Protein AF-A0A5P9Q7M3-F1 (afdb_monomer_lite)

Foldseek 3Di:
DPDLLPLCLPPDPVSVVVSLVVLLVVAQVSLVSLLVCLLVDADPSNLSSLLSLLVGAYDPSSLVSLLCCLDPPNPHDLSNVLSSLNSNLSNPPVPSLVSLLVCCVVNVPSSLVSLLVVLDPVSLVSLLVSLLVLLVVVVVDPDDDPPSVVSNLSSLLSNLSNDALVVSLVRVLVSCPDPNVVVDDPVSVVSLCVLAPDPDPSNDSVSSSSSSVSSNVVVVVDCVSPPRD

Secondary structure (DSSP, 8-state):
---GGGGGG-SSHHHHHHHHHHHHHTTHHHHHHHHHHGGG--THHHHHHHHHHHHS---HHHHHHHHHHHSTTS---HHHHHHHHHHHHHH--S-HHHHHHHHTTTSHHHHHHHHHHH--HHHHHHHHHHHHHHHHHHHT-S-PPTTTTHHHHHHHHHHHHHS-HHHHHHHTHHHHTTTTGGGS-HHHHHHHHHHS-S---TTSHHHHHHHHHHHHHHHHH-GGG----

Sequence (229 aa):
MTTGFDDLLSRSTARFESALEDARSAGPHGAEEIASRLGSVSGYRRVMMIVTLGDLRGGRGVSESLAEGLGPRSGWSTDERDAAILALAKRDDGRAEPVLRSAIRSSPDYALLCLARYGTERCRDDVLGYLSGVVRRKSASWRHRDGDWDRVVLGIVLLARLGSTEWLAAEVAPLLGGSHLDRLTEREVAALEELAPGGVDPCEPAWWNGIAARGHQRLQANPIFFPFC

Structure (mmCIF, N/CA/C/O backbone):
data_AF-A0A5P9Q7M3-F1
#
_entry.id   AF-A0A5P9Q7M3-F1
#
loop_
_atom_site.group_PDB
_atom_site.id
_atom_site.type_symbol
_atom_site.label_atom_id
_atom_site.label_alt_id
_atom_site.label_comp_id
_atom_site.label_asym_id
_atom_site.label_entity_id
_atom_site.label_seq_id
_atom_site.pdbx_PDB_ins_code
_atom_site.Cartn_x
_atom_site.Cartn_y
_atom_site.Cartn_z
_atom_site.occupancy
_atom_site.B_iso_or_equiv
_atom_site.auth_seq_id
_atom_site.auth_comp_id
_atom_site.auth_asym_id
_atom_site.auth_atom_id
_atom_site.pdbx_PDB_model_num
ATOM 1 N N . MET A 1 1 ? -23.563 -4.045 28.182 1.00 43.16 1 MET A N 1
ATOM 2 C CA . MET A 1 1 ? -22.144 -4.369 27.946 1.00 43.16 1 MET A CA 1
ATOM 3 C C . MET A 1 1 ? -21.721 -3.540 26.753 1.00 43.16 1 MET A C 1
ATOM 5 O O . MET A 1 1 ? -22.084 -3.882 25.639 1.00 43.16 1 MET A O 1
ATOM 9 N N . THR A 1 2 ? -21.114 -2.383 26.994 1.00 46.50 2 THR A N 1
ATOM 10 C CA . THR A 1 2 ? -20.470 -1.589 25.942 1.00 46.50 2 THR A CA 1
ATOM 11 C C . THR A 1 2 ? -19.287 -2.400 25.430 1.00 46.50 2 THR A C 1
ATOM 13 O O . THR A 1 2 ? -18.452 -2.854 26.211 1.00 46.50 2 THR A O 1
ATOM 16 N N . THR A 1 3 ? -19.298 -2.698 24.139 1.00 56.31 3 THR A N 1
ATOM 17 C CA . THR A 1 3 ? -18.241 -3.423 23.435 1.00 56.31 3 THR A CA 1
ATOM 18 C C . THR A 1 3 ? -16.913 -2.692 23.622 1.00 56.31 3 THR A C 1
ATOM 20 O O . THR A 1 3 ? -16.861 -1.479 23.442 1.00 56.31 3 THR A O 1
ATOM 23 N N . GLY A 1 4 ? -15.836 -3.408 23.969 1.00 75.44 4 GLY A N 1
ATOM 24 C CA . GLY A 1 4 ? -14.517 -2.828 24.291 1.00 75.44 4 GLY A CA 1
ATOM 25 C C . GLY A 1 4 ? -13.883 -1.955 23.193 1.00 75.44 4 GLY A C 1
ATOM 26 O O . GLY A 1 4 ? -12.884 -1.290 23.433 1.00 75.44 4 GLY A O 1
ATOM 27 N N . PHE A 1 5 ? -14.487 -1.898 22.006 1.00 89.12 5 PHE A N 1
ATOM 28 C CA . PHE A 1 5 ? -14.006 -1.155 20.844 1.00 89.12 5 PHE A CA 1
ATOM 29 C C . PHE A 1 5 ? -14.498 0.295 20.753 1.00 89.12 5 PHE A C 1
ATOM 31 O O . PHE A 1 5 ? -14.090 1.010 19.840 1.00 89.12 5 PHE A O 1
ATOM 38 N N . ASP A 1 6 ? -15.341 0.771 21.674 1.00 91.19 6 ASP A N 1
ATOM 39 C CA . ASP A 1 6 ? -15.777 2.181 21.684 1.00 91.19 6 ASP A CA 1
ATOM 40 C C . ASP A 1 6 ? -14.582 3.144 21.831 1.00 91.19 6 ASP A C 1
ATOM 42 O O . ASP A 1 6 ? -14.552 4.232 21.246 1.00 91.19 6 ASP A O 1
ATOM 46 N N . ASP A 1 7 ? -13.538 2.696 22.530 1.00 95.12 7 ASP A N 1
ATOM 47 C CA . ASP A 1 7 ? -12.317 3.462 22.761 1.00 95.12 7 ASP A CA 1
ATOM 48 C C . ASP A 1 7 ? -11.414 3.583 21.521 1.00 95.12 7 ASP A C 1
ATOM 50 O O . ASP A 1 7 ? -10.518 4.430 21.510 1.00 95.12 7 ASP A O 1
ATOM 54 N N . LEU A 1 8 ? -11.714 2.873 20.424 1.00 95.31 8 LEU A N 1
ATOM 55 C CA . LEU A 1 8 ? -11.088 3.109 19.115 1.00 95.31 8 LEU A CA 1
ATOM 56 C C . LEU A 1 8 ? -11.341 4.536 18.594 1.00 95.31 8 LEU A C 1
ATOM 58 O O . LEU A 1 8 ? -10.562 5.055 17.797 1.00 95.31 8 LEU A O 1
ATOM 62 N N . LEU A 1 9 ? -12.410 5.195 19.052 1.00 96.06 9 LEU A N 1
ATOM 63 C CA . LEU A 1 9 ? -12.723 6.588 18.712 1.00 96.06 9 LEU A CA 1
ATOM 64 C C . LEU A 1 9 ? -12.212 7.588 19.764 1.00 96.06 9 LEU A C 1
ATOM 66 O O . LEU A 1 9 ? -12.447 8.795 19.654 1.00 96.06 9 LEU A O 1
ATOM 70 N N . SER A 1 10 ? -11.521 7.109 20.801 1.00 94.56 10 SER A N 1
ATOM 71 C CA . SER A 1 10 ? -11.074 7.944 21.910 1.00 94.56 10 SER A CA 1
ATOM 72 C C . SER A 1 10 ? -10.013 8.957 21.481 1.00 94.56 10 SER A C 1
ATOM 74 O O . SER A 1 10 ? -9.042 8.657 20.783 1.00 94.56 10 SER A O 1
ATOM 76 N N . ARG A 1 11 ? -10.152 10.189 21.982 1.00 93.19 11 ARG A N 1
ATOM 77 C CA . ARG A 1 11 ? -9.119 11.230 21.851 1.00 93.19 11 ARG A CA 1
ATOM 78 C C . ARG A 1 11 ? -7.947 11.026 22.811 1.00 93.19 11 ARG A C 1
ATOM 80 O O . ARG A 1 11 ? -6.914 11.665 22.632 1.00 93.19 11 ARG A O 1
ATOM 87 N N . SER A 1 12 ? -8.085 10.163 23.815 1.00 96.00 12 SER A N 1
ATOM 88 C CA . SER A 1 12 ? -6.957 9.773 24.660 1.00 96.00 12 SER A CA 1
ATOM 89 C C . SER A 1 12 ? -6.111 8.746 23.916 1.00 96.00 12 SER A C 1
ATOM 91 O O . SER A 1 12 ? -6.611 7.677 23.578 1.00 96.00 12 SER A O 1
ATOM 93 N N . THR A 1 13 ? -4.842 9.073 23.655 1.00 93.94 13 THR A N 1
ATOM 94 C CA . THR A 1 13 ? -3.908 8.182 22.948 1.00 93.94 13 THR A CA 1
ATOM 95 C C . THR A 1 13 ? -3.788 6.829 23.643 1.00 93.94 13 THR A C 1
ATOM 97 O O . THR A 1 13 ? -3.976 5.815 22.990 1.00 93.94 13 THR A O 1
ATOM 100 N N . ALA A 1 14 ? -3.623 6.807 24.969 1.00 95.38 14 ALA A N 1
ATOM 101 C CA . ALA A 1 14 ? -3.501 5.559 25.724 1.00 95.38 14 ALA A CA 1
ATOM 102 C C . ALA A 1 14 ? -4.750 4.663 25.615 1.00 95.38 14 ALA A C 1
ATOM 104 O O . ALA A 1 14 ? -4.633 3.452 25.460 1.00 95.38 14 ALA A O 1
ATOM 105 N N . ARG A 1 15 ? -5.957 5.252 25.659 1.00 96.06 15 ARG A N 1
ATOM 106 C CA . ARG A 1 15 ? -7.210 4.487 25.501 1.00 96.06 15 ARG A CA 1
ATOM 107 C C . ARG A 1 15 ? -7.374 3.962 24.078 1.00 96.06 15 ARG A C 1
ATOM 109 O O . ARG A 1 15 ? -7.761 2.816 23.900 1.00 96.06 15 ARG A O 1
ATOM 116 N N . PHE A 1 16 ? -7.045 4.788 23.085 1.00 95.88 16 PHE A N 1
ATOM 117 C CA . PHE A 1 16 ? -7.047 4.388 21.680 1.00 95.88 16 PHE A CA 1
ATOM 118 C C . PHE A 1 16 ? -6.082 3.225 21.414 1.00 95.88 16 PHE A C 1
ATOM 120 O O . PHE A 1 16 ? -6.483 2.240 20.806 1.00 95.88 16 PHE A O 1
ATOM 127 N N . GLU A 1 17 ? -4.837 3.320 21.881 1.00 94.50 17 GLU A N 1
ATOM 128 C CA . GLU A 1 17 ? -3.816 2.283 21.685 1.00 94.50 17 GLU A CA 1
ATOM 129 C C . GLU A 1 17 ? -4.188 0.981 22.394 1.00 94.50 17 GLU A C 1
ATOM 131 O O . GLU A 1 17 ? -4.081 -0.085 21.793 1.00 94.50 17 GLU A O 1
ATOM 136 N N . SER A 1 18 ? -4.707 1.063 23.625 1.00 95.69 18 SER A N 1
ATOM 137 C CA . SER A 1 18 ? -5.225 -0.110 24.339 1.00 95.69 18 SER A CA 1
ATOM 138 C C . SER A 1 18 ? -6.357 -0.782 23.558 1.00 95.69 18 SER A C 1
ATOM 140 O O . SER A 1 18 ? -6.311 -1.985 23.332 1.00 95.69 18 SER A O 1
ATOM 142 N N . ALA A 1 19 ? -7.338 -0.008 23.080 1.00 96.38 19 ALA A N 1
ATOM 143 C CA . ALA A 1 19 ? -8.453 -0.546 22.302 1.00 96.38 19 ALA A CA 1
ATOM 144 C C . ALA A 1 19 ? -8.012 -1.119 20.944 1.00 96.38 19 ALA A C 1
ATOM 146 O O . ALA A 1 19 ? -8.618 -2.064 20.439 1.00 96.38 19 ALA A O 1
ATOM 147 N N . LEU A 1 20 ? -6.962 -0.554 20.340 1.00 95.56 20 LEU A N 1
ATOM 148 C CA . LEU A 1 20 ? -6.381 -1.057 19.098 1.00 95.56 20 LEU A CA 1
ATOM 149 C C . LEU A 1 20 ? -5.690 -2.410 19.311 1.00 95.56 20 LEU A C 1
ATOM 151 O O . LEU A 1 20 ? -5.824 -3.291 18.464 1.00 95.56 20 LEU A O 1
ATOM 155 N N . GLU A 1 21 ? -5.002 -2.594 20.439 1.00 95.88 21 GLU A N 1
ATOM 156 C CA . GLU A 1 21 ? -4.394 -3.877 20.813 1.00 95.88 21 GLU A CA 1
ATOM 157 C C . GLU A 1 21 ? -5.453 -4.930 21.180 1.00 95.88 21 GLU A C 1
ATOM 159 O O . GLU A 1 21 ? -5.346 -6.089 20.770 1.00 95.88 21 GLU A O 1
ATOM 164 N N . ASP A 1 22 ? -6.531 -4.525 21.857 1.00 95.50 22 ASP A N 1
ATOM 165 C CA . ASP A 1 22 ? -7.684 -5.394 22.116 1.00 95.50 22 ASP A CA 1
ATOM 166 C C . ASP A 1 22 ? -8.330 -5.856 20.798 1.00 95.50 22 ASP A C 1
ATOM 168 O O . ASP A 1 22 ? -8.620 -7.041 20.612 1.00 95.50 22 ASP A O 1
ATOM 172 N N . ALA A 1 23 ? -8.503 -4.940 19.836 1.00 95.06 23 ALA A N 1
ATOM 173 C CA . ALA A 1 23 ? -8.998 -5.269 18.500 1.00 95.06 23 ALA A CA 1
ATOM 174 C C . ALA A 1 23 ? -8.029 -6.192 17.746 1.00 95.06 23 ALA A C 1
ATOM 176 O O . ALA A 1 23 ? -8.460 -7.158 17.115 1.00 95.06 23 ALA A O 1
ATOM 177 N N . ARG A 1 24 ? -6.716 -5.966 17.855 1.00 94.06 24 ARG A N 1
ATOM 178 C CA . ARG A 1 24 ? -5.706 -6.862 17.281 1.00 94.06 24 ARG A CA 1
ATOM 179 C C . ARG A 1 24 ? -5.825 -8.279 17.844 1.00 94.06 24 ARG A C 1
ATOM 181 O O . ARG A 1 24 ? -5.858 -9.244 17.081 1.00 94.06 24 ARG A O 1
ATOM 188 N N . SER A 1 25 ? -5.945 -8.396 19.163 1.00 94.69 25 SER A N 1
ATOM 189 C CA . SER A 1 25 ? -6.080 -9.670 19.877 1.00 94.69 25 SER A CA 1
ATOM 190 C C . SER A 1 25 ? -7.376 -10.410 19.530 1.00 94.69 25 SER A C 1
ATOM 192 O O . SER A 1 25 ? -7.402 -11.640 19.503 1.00 94.69 25 SER A O 1
ATOM 194 N N . ALA A 1 26 ? -8.442 -9.678 19.196 1.00 94.12 26 ALA A N 1
ATOM 195 C CA . ALA A 1 26 ? -9.712 -10.240 18.739 1.00 94.12 26 ALA A CA 1
ATOM 196 C C . ALA A 1 26 ? -9.676 -10.798 17.297 1.00 94.12 26 ALA A C 1
ATOM 198 O O . ALA A 1 26 ? -10.655 -11.401 16.844 1.00 94.12 26 ALA A O 1
ATOM 199 N N . GLY A 1 27 ? -8.575 -10.617 16.556 1.00 93.75 27 GLY A N 1
ATOM 200 C CA . GLY A 1 27 ? -8.381 -11.204 15.231 1.00 93.75 27 GLY A CA 1
ATOM 201 C C . GLY A 1 27 ? -9.384 -10.682 14.186 1.00 93.75 27 GLY A C 1
ATOM 202 O O . GLY A 1 27 ? -9.554 -9.466 14.066 1.00 93.75 27 GLY A O 1
ATOM 203 N N . PRO A 1 28 ? -10.060 -11.558 13.410 1.00 94.31 28 PRO A N 1
ATOM 204 C CA . PRO A 1 28 ? -10.971 -11.131 12.342 1.00 94.31 28 PRO A CA 1
ATOM 205 C C . PRO A 1 28 ? -12.106 -10.213 12.786 1.00 94.31 28 PRO A C 1
ATOM 207 O O . PRO A 1 28 ? -12.427 -9.269 12.069 1.00 94.31 28 PRO A O 1
ATOM 210 N N . HIS A 1 29 ? -12.674 -10.447 13.971 1.00 94.50 29 HIS A N 1
ATOM 211 C CA . HIS A 1 29 ? -13.735 -9.591 14.495 1.00 94.50 29 HIS A CA 1
ATOM 212 C C . HIS A 1 29 ? -13.215 -8.177 14.781 1.00 94.50 29 HIS A C 1
ATOM 214 O O . HIS A 1 29 ? -13.822 -7.196 14.366 1.00 94.50 29 HIS A O 1
ATOM 220 N N . GLY A 1 30 ? -12.040 -8.057 15.405 1.00 95.62 30 GLY A N 1
ATOM 221 C CA . GLY A 1 30 ? -11.432 -6.750 15.643 1.00 95.62 30 GLY A CA 1
ATOM 222 C C . GLY A 1 30 ? -11.044 -6.022 14.354 1.00 95.62 30 GLY A C 1
ATOM 223 O O . GLY A 1 30 ? -11.174 -4.803 14.283 1.00 95.62 30 GLY A O 1
ATOM 224 N N . ALA A 1 31 ? -10.659 -6.745 13.296 1.00 96.19 31 ALA A N 1
ATOM 225 C CA . ALA A 1 31 ? -10.433 -6.142 11.983 1.00 96.19 31 ALA A CA 1
ATOM 226 C C . ALA A 1 31 ? -11.714 -5.510 11.400 1.00 96.19 31 ALA A C 1
ATOM 228 O O . ALA A 1 31 ? -11.662 -4.418 10.836 1.00 96.19 31 ALA A O 1
ATOM 229 N N . GLU A 1 32 ? -12.872 -6.155 11.555 1.00 96.31 32 GLU A N 1
ATOM 230 C CA . GLU A 1 32 ? -14.168 -5.603 11.127 1.00 96.31 32 GLU A CA 1
ATOM 231 C C . GLU A 1 32 ? -14.562 -4.362 11.948 1.00 96.31 32 GLU A C 1
ATOM 233 O O . GLU A 1 32 ? -15.028 -3.354 11.403 1.00 96.31 32 GLU A O 1
ATOM 238 N N . GLU A 1 33 ? -14.295 -4.389 13.253 1.00 96.38 33 GLU A N 1
ATOM 239 C CA . GLU A 1 33 ? -14.549 -3.263 14.154 1.00 96.38 33 GLU A CA 1
ATOM 240 C C . GLU A 1 33 ? -13.656 -2.054 13.838 1.00 96.38 33 GLU A C 1
ATOM 242 O O . GLU A 1 33 ? -14.132 -0.914 13.845 1.00 96.38 33 GLU A O 1
ATOM 247 N N . ILE A 1 34 ? -12.385 -2.281 13.492 1.00 97.06 34 ILE A N 1
ATOM 248 C CA . ILE A 1 34 ? -11.482 -1.223 13.026 1.00 97.06 34 ILE A CA 1
ATOM 249 C C . ILE A 1 34 ? -11.963 -0.669 11.675 1.00 97.06 34 ILE A C 1
ATOM 251 O O . ILE A 1 34 ? -12.100 0.547 11.526 1.00 97.06 34 ILE A O 1
ATOM 255 N N . ALA A 1 35 ? -12.255 -1.538 10.698 1.00 96.94 35 ALA A N 1
ATOM 256 C CA . ALA A 1 35 ? -12.650 -1.127 9.349 1.00 96.94 35 ALA A CA 1
ATOM 257 C C . ALA A 1 35 ? -13.916 -0.256 9.348 1.00 96.94 35 ALA A C 1
ATOM 259 O O . ALA A 1 35 ? -13.935 0.803 8.719 1.00 96.94 35 ALA A O 1
ATOM 260 N N . SER A 1 36 ? -14.934 -0.635 10.128 1.00 95.94 36 SER A N 1
ATOM 261 C CA . SER A 1 36 ? -16.190 0.125 10.247 1.00 95.94 36 SER A CA 1
ATOM 262 C C . SER A 1 36 ? -16.025 1.528 10.854 1.00 95.94 36 SER A C 1
ATOM 264 O O . SER A 1 36 ? -16.894 2.382 10.674 1.00 95.94 36 SER A O 1
ATOM 266 N N . ARG A 1 37 ? -14.907 1.804 11.541 1.00 96.00 37 ARG A N 1
ATOM 267 C CA . ARG A 1 37 ? -14.627 3.084 12.217 1.00 96.00 37 ARG A CA 1
ATOM 268 C C . ARG A 1 37 ? -13.635 3.984 11.481 1.00 96.00 37 ARG A C 1
ATOM 270 O O . ARG A 1 37 ? -13.488 5.1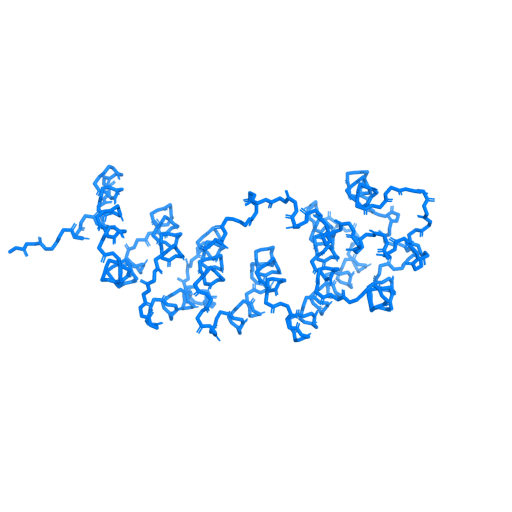42 11.876 1.00 96.00 37 ARG A O 1
ATOM 277 N N . LEU A 1 38 ? -13.000 3.518 10.399 1.00 95.69 38 LEU A N 1
ATOM 278 C CA . LEU A 1 38 ? -11.990 4.288 9.651 1.00 95.69 38 LEU A CA 1
ATOM 279 C C . LEU A 1 38 ? -12.483 5.671 9.197 1.00 95.69 38 LEU A C 1
ATOM 281 O O . LEU A 1 38 ? -11.724 6.644 9.228 1.00 95.69 38 LEU A O 1
ATOM 285 N N . GLY A 1 39 ? -13.757 5.770 8.804 1.00 94.50 39 GLY A N 1
ATOM 286 C CA . GLY A 1 39 ? -14.376 7.027 8.372 1.00 94.50 39 GLY A CA 1
ATOM 287 C C . GLY A 1 39 ? -14.504 8.079 9.482 1.00 94.50 39 GLY A C 1
ATOM 288 O O . GLY A 1 39 ? -14.574 9.269 9.185 1.00 94.50 39 GLY A O 1
ATOM 289 N N . SER A 1 40 ? -14.480 7.661 10.750 1.00 95.38 40 SER A N 1
ATOM 290 C CA . SER A 1 40 ? -14.726 8.517 11.922 1.00 95.38 40 SER A CA 1
ATOM 291 C C . SER A 1 40 ? -13.452 9.038 12.592 1.00 95.38 40 SER A C 1
ATOM 293 O O . SER A 1 40 ? -13.520 9.911 13.457 1.00 95.38 40 SER A O 1
ATOM 295 N N . VAL A 1 41 ? -12.286 8.515 12.216 1.00 95.25 41 VAL A N 1
ATOM 296 C CA . VAL A 1 41 ? -10.970 8.930 12.733 1.00 95.25 41 VAL A CA 1
ATOM 297 C C . VAL A 1 41 ? -10.152 9.583 11.630 1.00 95.25 41 VAL A C 1
ATOM 299 O O . VAL A 1 41 ? -10.450 9.358 10.469 1.00 95.25 41 VAL A O 1
ATOM 302 N N . SER A 1 42 ? -9.122 10.366 11.951 1.00 95.56 42 SER A N 1
ATOM 303 C CA . SER A 1 42 ? -8.204 10.956 10.963 1.00 95.56 42 SER A CA 1
ATOM 304 C C . SER A 1 42 ? -6.772 11.066 11.494 1.00 95.56 42 SER A C 1
ATOM 306 O O . SER A 1 42 ? -6.518 10.907 12.696 1.00 95.56 42 SER A O 1
ATOM 308 N N . GLY A 1 43 ? -5.834 11.334 10.587 1.00 94.19 43 GLY A N 1
ATOM 309 C CA . GLY A 1 43 ? -4.420 11.527 10.875 1.00 94.19 43 GLY A CA 1
ATOM 310 C C . GLY A 1 43 ? -3.778 10.268 11.446 1.00 94.19 43 GLY A C 1
ATOM 311 O O . GLY A 1 43 ? -4.085 9.148 11.039 1.00 94.19 43 GLY A O 1
ATOM 312 N N . TYR A 1 44 ? -2.913 10.456 12.442 1.00 92.31 44 TYR A N 1
ATOM 313 C CA . TYR A 1 44 ? -2.149 9.381 13.078 1.00 92.31 44 TYR A CA 1
ATOM 314 C C . TYR A 1 44 ? -3.003 8.172 13.498 1.00 92.31 44 TYR A C 1
ATOM 316 O O . TYR A 1 44 ? -2.630 7.034 13.233 1.00 92.31 44 TYR A O 1
ATOM 324 N N . ARG A 1 45 ? -4.186 8.390 14.091 1.00 96.00 45 ARG A N 1
ATOM 325 C CA . ARG A 1 45 ? -5.053 7.281 14.532 1.00 96.00 45 ARG A CA 1
ATOM 326 C C . ARG A 1 45 ? -5.573 6.450 13.365 1.00 96.00 45 ARG A C 1
ATOM 328 O O . ARG A 1 45 ? -5.596 5.227 13.461 1.00 96.00 45 ARG A O 1
ATOM 335 N N . ARG A 1 46 ? -5.960 7.101 12.260 1.00 97.56 46 ARG A N 1
ATOM 336 C CA . ARG A 1 46 ? -6.394 6.397 11.047 1.00 97.56 46 ARG A CA 1
ATOM 337 C C . ARG A 1 46 ? -5.235 5.595 10.459 1.00 97.56 46 ARG A C 1
ATOM 339 O O . ARG A 1 46 ? -5.430 4.433 10.132 1.00 97.56 46 ARG A O 1
ATOM 346 N N . VAL A 1 47 ? -4.034 6.176 10.399 1.00 95.44 47 VAL A N 1
ATOM 347 C CA . VAL A 1 47 ? -2.820 5.468 9.955 1.00 95.44 47 VAL A CA 1
ATOM 348 C C . VAL A 1 47 ? -2.575 4.216 10.802 1.00 95.44 47 VAL A C 1
ATOM 350 O O . VAL A 1 47 ? -2.438 3.133 10.244 1.00 95.44 47 VAL A O 1
ATOM 353 N N . MET A 1 48 ? -2.599 4.327 12.134 1.00 96.25 48 MET A N 1
ATOM 354 C CA . MET A 1 48 ? -2.397 3.178 13.028 1.00 96.25 48 MET A CA 1
ATOM 355 C C . MET A 1 48 ? -3.460 2.093 12.832 1.00 96.25 48 MET A C 1
ATOM 357 O O . MET A 1 48 ? -3.124 0.918 12.730 1.00 96.25 48 MET A O 1
ATOM 361 N N . MET A 1 49 ? -4.732 2.480 12.704 1.00 98.00 49 MET A N 1
ATOM 362 C CA . MET A 1 49 ? -5.808 1.546 12.370 1.00 98.00 49 MET A CA 1
ATOM 363 C C . MET A 1 49 ? -5.557 0.824 11.041 1.00 98.00 49 MET A C 1
ATOM 365 O O . MET A 1 49 ? -5.664 -0.397 10.980 1.00 98.00 49 MET A O 1
ATOM 369 N N . ILE A 1 50 ? -5.197 1.559 9.987 1.00 97.50 50 ILE A N 1
ATOM 370 C CA . ILE A 1 50 ? -4.913 1.008 8.656 1.00 97.50 50 ILE A CA 1
ATOM 371 C C . ILE A 1 50 ? -3.744 0.017 8.702 1.00 97.50 50 ILE A C 1
ATOM 373 O O . ILE A 1 50 ? -3.851 -1.076 8.148 1.00 97.50 50 ILE A O 1
ATOM 377 N N . VAL A 1 51 ? -2.649 0.372 9.378 1.00 92.06 51 VAL A N 1
ATOM 378 C CA . VAL A 1 51 ? -1.486 -0.513 9.541 1.00 92.06 51 VAL A CA 1
ATOM 379 C C . VAL A 1 51 ? -1.901 -1.806 10.244 1.00 92.06 51 VAL A C 1
ATOM 381 O O . VAL A 1 51 ? -1.607 -2.893 9.747 1.00 92.06 51 VAL A O 1
ATOM 384 N N . THR A 1 52 ? -2.673 -1.707 11.330 1.00 94.25 52 THR A N 1
ATOM 385 C CA . THR A 1 52 ? -3.210 -2.877 12.037 1.00 94.25 52 THR A CA 1
ATOM 386 C C . THR A 1 52 ? -4.102 -3.739 11.136 1.00 94.25 52 THR A C 1
ATOM 388 O O . THR A 1 52 ? -3.996 -4.963 11.166 1.00 94.25 52 THR A O 1
ATOM 391 N N . LEU A 1 53 ? -4.937 -3.145 10.275 1.00 95.62 53 LEU A N 1
ATOM 392 C CA . LEU A 1 53 ? -5.742 -3.900 9.299 1.00 95.62 53 LEU A CA 1
ATOM 393 C C . LEU A 1 53 ? -4.899 -4.661 8.270 1.00 95.62 53 LEU A C 1
ATOM 395 O O . LEU A 1 53 ? -5.351 -5.686 7.752 1.00 95.62 53 LEU A O 1
ATOM 399 N N . GLY A 1 54 ? -3.697 -4.165 7.970 1.00 91.25 54 GLY A N 1
ATOM 400 C CA . GLY A 1 54 ? -2.711 -4.880 7.168 1.00 91.25 54 GLY A CA 1
ATOM 401 C C . GLY A 1 54 ? -2.247 -6.166 7.850 1.00 91.25 54 GLY A C 1
ATOM 402 O O . GLY A 1 54 ? -2.127 -7.194 7.194 1.00 91.25 54 GLY A O 1
ATOM 403 N N . ASP A 1 55 ? -2.023 -6.128 9.163 1.00 88.00 55 ASP A N 1
ATOM 404 C CA . ASP A 1 55 ? -1.538 -7.271 9.951 1.00 88.00 55 ASP A CA 1
ATOM 405 C C . ASP A 1 55 ? -2.614 -8.330 10.222 1.00 88.00 55 ASP A C 1
ATOM 407 O O . ASP A 1 55 ? -2.299 -9.503 10.435 1.00 88.00 55 ASP A O 1
ATOM 411 N N . LEU A 1 56 ? -3.882 -7.926 10.248 1.00 89.50 56 LEU A N 1
ATOM 412 C CA . LEU A 1 56 ? -4.987 -8.802 10.612 1.00 89.50 56 LEU A CA 1
ATOM 413 C C . LEU A 1 56 ? -5.594 -9.501 9.398 1.00 89.50 56 LEU A C 1
ATOM 415 O O . LEU A 1 56 ? -5.855 -8.903 8.357 1.00 89.50 56 LEU A O 1
ATOM 419 N N . ARG A 1 57 ? -5.952 -10.776 9.568 1.00 84.00 57 ARG A N 1
ATOM 420 C CA . ARG A 1 57 ? -6.885 -11.439 8.650 1.00 84.00 57 ARG A CA 1
ATOM 421 C C . ARG A 1 57 ? -8.289 -10.923 8.944 1.00 84.00 57 ARG A C 1
ATOM 423 O O . ARG A 1 57 ? -8.674 -10.841 10.098 1.00 84.00 57 ARG A O 1
ATOM 430 N N . GLY A 1 58 ? -9.049 -10.585 7.911 1.00 83.19 58 GLY A N 1
ATOM 431 C CA . GLY A 1 58 ? -10.424 -10.097 8.039 1.00 83.19 58 GLY A CA 1
ATOM 432 C C . GLY A 1 58 ? -11.204 -10.367 6.761 1.00 83.19 58 GLY A C 1
ATOM 433 O O . GLY A 1 58 ? -10.605 -10.757 5.756 1.00 83.19 58 GLY A O 1
ATOM 434 N N . GLY A 1 59 ? -12.519 -10.161 6.792 1.00 88.00 59 GLY A N 1
ATOM 435 C CA . GLY A 1 59 ? -13.378 -10.371 5.630 1.00 88.00 59 GLY A CA 1
ATOM 436 C C . GLY A 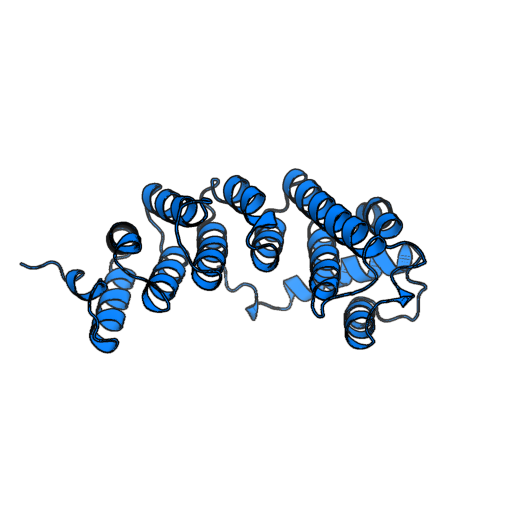1 59 ? -13.079 -9.432 4.455 1.00 88.00 59 GLY A C 1
ATOM 437 O O . GLY A 1 59 ? -12.293 -8.487 4.547 1.00 88.00 59 GLY A O 1
ATOM 438 N N . ARG A 1 60 ? -13.772 -9.676 3.337 1.00 85.19 60 ARG A N 1
ATOM 439 C CA . ARG A 1 60 ? -13.681 -8.859 2.110 1.00 85.19 60 ARG A CA 1
ATOM 440 C C . ARG A 1 60 ? -13.989 -7.378 2.349 1.00 85.19 60 ARG A C 1
ATOM 442 O O . ARG A 1 60 ? -13.344 -6.534 1.735 1.00 85.19 60 ARG A O 1
ATOM 449 N N . GLY A 1 61 ? -14.903 -7.085 3.277 1.00 88.75 61 GLY A N 1
ATOM 450 C CA . GLY A 1 61 ? -15.284 -5.718 3.634 1.00 88.75 61 GLY A CA 1
ATOM 451 C C . GLY A 1 61 ? -14.111 -4.868 4.131 1.00 88.75 61 GLY A C 1
ATOM 452 O O . GLY A 1 61 ? -14.063 -3.683 3.839 1.00 88.75 61 GLY A O 1
ATOM 453 N N . VAL A 1 62 ? -13.108 -5.466 4.788 1.00 93.12 62 VAL A N 1
ATOM 454 C CA . VAL A 1 62 ? -11.921 -4.729 5.262 1.00 93.12 62 VAL A CA 1
ATOM 455 C C . VAL A 1 62 ? -11.108 -4.180 4.089 1.00 93.12 62 VAL A C 1
ATOM 457 O O . VAL A 1 62 ? -10.737 -3.008 4.074 1.00 93.12 62 VAL A O 1
ATOM 460 N N . SER A 1 63 ? -10.842 -5.015 3.084 1.00 93.75 63 SER A N 1
ATOM 461 C CA . SER A 1 63 ? -10.094 -4.600 1.895 1.00 93.75 63 SER A CA 1
ATOM 462 C C . SER A 1 63 ? -10.898 -3.620 1.037 1.00 93.75 63 SER A C 1
ATOM 464 O O . SER A 1 63 ? -10.321 -2.710 0.447 1.00 93.75 63 SER A O 1
ATOM 466 N N . GLU A 1 64 ? -12.226 -3.763 1.000 1.00 93.50 64 GLU A N 1
ATOM 467 C CA . GLU A 1 64 ? -13.126 -2.799 0.355 1.00 93.50 64 GLU A CA 1
ATOM 468 C C . GLU A 1 64 ? -13.046 -1.426 1.044 1.00 93.50 64 GLU A C 1
ATOM 470 O O . GLU A 1 64 ? -12.811 -0.434 0.360 1.00 93.50 64 GLU A O 1
ATOM 475 N N . SER A 1 65 ? -13.087 -1.362 2.382 1.00 94.19 65 SER A N 1
ATOM 476 C CA . SER A 1 65 ? -12.920 -0.103 3.130 1.00 94.19 65 SER A CA 1
ATOM 477 C C . SER A 1 65 ? -11.555 0.560 2.900 1.00 94.19 65 SER A C 1
ATOM 479 O O . SER A 1 65 ? -11.468 1.782 2.777 1.00 94.19 65 SER A O 1
ATOM 481 N N . LEU A 1 66 ? -10.476 -0.226 2.809 1.00 95.00 66 LEU A N 1
ATOM 482 C CA . LEU A 1 66 ? -9.149 0.300 2.464 1.00 95.00 66 LEU A CA 1
ATOM 483 C C . LEU A 1 66 ? -9.110 0.845 1.026 1.00 95.00 66 LEU A C 1
ATOM 485 O O . LEU A 1 66 ? -8.563 1.921 0.788 1.00 95.00 66 LEU A O 1
ATOM 489 N N . ALA A 1 67 ? -9.712 0.132 0.069 1.00 93.75 67 ALA A N 1
ATOM 490 C CA . ALA A 1 67 ? -9.766 0.549 -1.330 1.00 93.75 67 ALA A CA 1
ATOM 491 C C . ALA A 1 67 ? -10.617 1.815 -1.534 1.00 93.75 67 ALA A C 1
ATOM 493 O O . ALA A 1 67 ? -10.236 2.692 -2.310 1.00 93.75 67 ALA A O 1
ATOM 494 N N . GLU A 1 68 ? -11.729 1.957 -0.809 1.00 93.00 68 GLU A N 1
ATOM 495 C CA . GLU A 1 68 ? -12.548 3.176 -0.797 1.00 93.00 68 GLU A CA 1
ATOM 496 C C . GLU A 1 68 ? -11.737 4.403 -0.360 1.00 93.00 68 GLU A C 1
ATOM 498 O O . GLU A 1 68 ? -11.837 5.474 -0.968 1.00 93.00 68 GLU A O 1
ATOM 503 N N . GLY A 1 69 ? -10.864 4.232 0.634 1.00 92.00 69 GLY A N 1
ATOM 504 C CA . GLY A 1 69 ? -9.944 5.262 1.108 1.00 92.00 69 GLY A CA 1
ATOM 505 C C . GLY A 1 69 ? -8.895 5.720 0.090 1.00 92.00 69 GLY A C 1
ATOM 506 O O . GLY A 1 69 ? -8.409 6.855 0.150 1.00 92.00 69 GLY A O 1
ATOM 507 N N . LEU A 1 70 ? -8.586 4.883 -0.899 1.00 92.69 70 LEU A N 1
ATOM 508 C CA . LEU A 1 70 ? -7.712 5.228 -2.024 1.00 92.69 70 LEU A CA 1
ATOM 509 C C . LEU A 1 70 ? -8.461 5.910 -3.176 1.00 92.69 70 LEU A C 1
ATOM 511 O O . LEU A 1 70 ? -7.837 6.446 -4.093 1.00 92.69 70 LEU A O 1
ATOM 515 N N . GLY A 1 71 ? -9.794 5.937 -3.128 1.00 89.62 71 GLY A N 1
ATOM 516 C CA . GLY A 1 71 ? -10.615 6.607 -4.125 1.00 89.62 71 GLY A CA 1
ATOM 517 C C . GLY A 1 71 ? -10.362 8.123 -4.180 1.00 89.62 71 GLY A C 1
ATOM 518 O O . GLY A 1 71 ? -10.055 8.758 -3.168 1.00 89.62 71 GLY A O 1
ATOM 519 N N . PRO A 1 72 ? -10.575 8.770 -5.342 1.00 85.50 72 PRO A N 1
ATOM 520 C CA . PRO A 1 72 ? -10.288 10.196 -5.538 1.00 85.50 72 PRO A CA 1
ATOM 521 C C . PRO A 1 72 ? -11.105 11.137 -4.634 1.00 85.50 72 PRO A C 1
ATOM 523 O O . PRO A 1 72 ? -10.770 12.311 -4.509 1.00 85.50 72 PRO A O 1
ATOM 526 N N . ARG A 1 73 ? -12.181 10.640 -4.010 1.00 87.06 73 ARG A N 1
ATOM 527 C CA . ARG A 1 73 ? -13.096 11.405 -3.147 1.00 87.06 73 ARG A CA 1
ATOM 528 C C . ARG A 1 73 ? -12.938 11.107 -1.652 1.00 87.06 73 ARG A C 1
ATOM 530 O O . ARG A 1 73 ? -13.728 11.615 -0.868 1.00 87.06 73 ARG A O 1
ATOM 537 N N . SER A 1 74 ? -11.953 10.305 -1.247 1.00 89.12 74 SER A N 1
ATOM 538 C CA . SER A 1 74 ? -11.848 9.819 0.138 1.00 89.12 74 SER A CA 1
ATOM 539 C C . SER A 1 74 ? -11.507 10.891 1.176 1.00 89.12 74 SER A C 1
ATOM 541 O O . SER A 1 74 ? -11.755 10.703 2.363 1.00 89.12 74 SER A O 1
ATOM 543 N N . GLY A 1 75 ? -10.895 12.002 0.754 1.00 90.19 75 GLY A N 1
ATOM 544 C CA . GLY A 1 75 ? -10.369 13.014 1.674 1.00 90.19 75 GLY A CA 1
ATOM 545 C C . GLY A 1 75 ? -9.202 12.527 2.545 1.00 90.19 75 GLY A C 1
ATOM 546 O O . GLY A 1 75 ? -8.835 13.222 3.488 1.00 90.19 75 GLY A O 1
ATOM 547 N N . TRP A 1 76 ? -8.627 11.352 2.258 1.00 94.12 76 TRP A N 1
ATOM 548 C CA . TRP A 1 76 ? -7.486 10.815 3.002 1.00 94.12 76 TRP A CA 1
ATOM 549 C C . TRP A 1 76 ? -6.198 11.579 2.688 1.00 94.12 76 TRP A C 1
ATOM 551 O O . TRP A 1 76 ? -5.985 12.019 1.551 1.00 94.12 76 TRP A O 1
ATOM 561 N N . SER A 1 77 ? -5.345 11.736 3.701 1.00 92.06 77 SER A N 1
ATOM 562 C CA . SER A 1 77 ? -4.011 12.322 3.549 1.00 92.06 77 SER A CA 1
ATOM 563 C C . SER A 1 77 ? -3.078 11.390 2.765 1.00 92.06 77 SER A C 1
ATOM 565 O O . SER A 1 77 ? -3.397 10.226 2.520 1.00 92.06 77 SER A O 1
ATOM 567 N N . THR A 1 78 ? -1.910 11.898 2.363 1.00 89.19 78 THR A N 1
ATOM 568 C CA . THR A 1 78 ? -0.877 11.079 1.709 1.00 89.19 78 THR A CA 1
ATOM 569 C C . THR A 1 78 ? -0.449 9.911 2.599 1.00 89.19 78 THR A C 1
ATOM 571 O O . THR A 1 78 ? -0.538 8.773 2.156 1.00 89.19 78 THR A O 1
ATOM 574 N N . ASP A 1 79 ? -0.120 10.162 3.871 1.00 88.62 79 ASP A N 1
ATOM 575 C CA . ASP A 1 79 ? 0.304 9.113 4.815 1.00 88.62 79 ASP A CA 1
ATOM 576 C C . ASP A 1 79 ? -0.767 8.027 5.016 1.00 88.62 79 ASP A C 1
ATOM 578 O O . ASP A 1 79 ? -0.460 6.841 5.102 1.00 88.62 79 ASP A O 1
ATOM 582 N N . GLU A 1 80 ? -2.045 8.417 5.066 1.00 94.75 80 GLU A N 1
ATOM 583 C CA . GLU A 1 80 ? -3.167 7.479 5.192 1.00 94.75 80 GLU A CA 1
ATOM 584 C C . GLU A 1 80 ? -3.315 6.601 3.943 1.00 94.75 80 GLU A C 1
ATOM 586 O O . GLU A 1 80 ? -3.552 5.397 4.050 1.00 94.75 80 GLU A O 1
ATOM 591 N N . ARG A 1 81 ? -3.149 7.184 2.751 1.00 94.06 81 ARG A N 1
ATOM 592 C CA . ARG A 1 81 ? -3.182 6.443 1.483 1.00 94.06 81 ARG A CA 1
ATOM 593 C C . ARG A 1 81 ? -1.998 5.494 1.356 1.00 94.06 81 ARG A C 1
ATOM 595 O O . ARG A 1 81 ? -2.181 4.344 0.970 1.00 94.06 81 ARG A O 1
ATOM 602 N N . ASP A 1 82 ? -0.810 5.950 1.722 1.00 88.88 82 ASP A N 1
ATOM 603 C CA . ASP A 1 82 ? 0.412 5.154 1.679 1.00 88.88 82 ASP A CA 1
ATOM 604 C C . ASP A 1 82 ? 0.326 3.959 2.640 1.00 88.88 82 ASP A C 1
ATOM 606 O O . ASP A 1 82 ? 0.603 2.820 2.251 1.00 88.88 82 ASP A O 1
ATOM 610 N N . ALA A 1 83 ? -0.182 4.180 3.857 1.00 91.62 83 ALA A N 1
ATOM 611 C CA . ALA A 1 83 ? -0.478 3.105 4.798 1.00 91.62 83 ALA A CA 1
ATOM 612 C C . ALA A 1 83 ? -1.499 2.105 4.228 1.00 91.62 83 ALA A C 1
ATOM 614 O O . ALA A 1 83 ? -1.343 0.897 4.397 1.00 91.62 83 ALA A O 1
ATOM 615 N N . ALA A 1 84 ? -2.530 2.581 3.524 1.00 95.19 84 ALA A N 1
ATOM 616 C CA . ALA A 1 84 ? -3.582 1.723 2.978 1.00 95.19 84 ALA A CA 1
ATOM 617 C C . ALA A 1 84 ? -3.110 0.879 1.794 1.00 95.19 84 ALA A C 1
ATOM 619 O O . ALA A 1 84 ? -3.496 -0.283 1.678 1.00 95.19 84 ALA A O 1
ATOM 620 N N . ILE A 1 85 ? -2.235 1.436 0.958 1.00 92.94 85 ILE A N 1
ATOM 621 C CA . ILE A 1 85 ? -1.527 0.721 -0.109 1.00 92.94 85 ILE A CA 1
ATOM 622 C C . ILE A 1 85 ? -0.728 -0.444 0.475 1.00 92.94 85 ILE A C 1
ATOM 624 O O . ILE A 1 85 ? -0.886 -1.584 0.033 1.00 92.94 85 ILE A O 1
ATOM 628 N N . LEU A 1 86 ? 0.069 -0.177 1.513 1.00 89.69 86 LEU A N 1
ATOM 629 C CA . LEU A 1 86 ? 0.857 -1.201 2.197 1.00 89.69 86 LEU A CA 1
ATOM 630 C C . LEU A 1 86 ? -0.032 -2.255 2.869 1.00 89.69 86 LEU A C 1
ATOM 632 O O . LEU A 1 86 ? 0.226 -3.452 2.737 1.00 89.69 86 LEU A O 1
ATOM 636 N N . ALA A 1 87 ? -1.101 -1.831 3.546 1.00 92.38 87 ALA A N 1
ATOM 637 C CA . ALA A 1 87 ? -2.043 -2.731 4.204 1.00 92.38 87 ALA A CA 1
ATOM 638 C C . ALA A 1 87 ? -2.747 -3.659 3.201 1.00 92.38 87 ALA A C 1
ATOM 640 O O . ALA A 1 87 ? -2.810 -4.867 3.422 1.00 92.38 87 ALA A O 1
ATOM 641 N N . LEU A 1 88 ? -3.223 -3.132 2.067 1.00 92.88 88 LEU A N 1
ATOM 642 C CA . LEU A 1 88 ? -3.826 -3.937 1.000 1.00 92.88 88 LEU A CA 1
ATOM 643 C C . LEU A 1 88 ? -2.841 -4.961 0.433 1.00 92.88 88 LEU A C 1
ATOM 645 O O . LEU A 1 88 ? -3.182 -6.136 0.308 1.00 92.88 88 LEU A O 1
ATOM 649 N N . ALA A 1 89 ? -1.613 -4.532 0.140 1.00 89.44 89 ALA A N 1
ATOM 650 C CA . ALA A 1 89 ? -0.571 -5.421 -0.363 1.00 89.44 89 ALA A CA 1
ATOM 651 C C . ALA A 1 89 ? -0.191 -6.514 0.649 1.00 89.44 89 ALA A C 1
ATOM 653 O O . ALA A 1 89 ? 0.117 -7.637 0.256 1.00 89.44 89 ALA A O 1
ATOM 654 N N . LYS A 1 90 ? -0.227 -6.209 1.955 1.00 86.56 90 LYS A N 1
ATOM 655 C CA . LYS A 1 90 ? 0.021 -7.188 3.023 1.00 86.56 90 LYS A CA 1
ATOM 656 C C . LYS A 1 90 ? -1.041 -8.280 3.061 1.00 86.56 90 LYS A C 1
ATOM 658 O O . LYS A 1 90 ? -0.692 -9.450 3.198 1.00 86.56 90 LYS A O 1
ATOM 663 N N . ARG A 1 91 ? -2.309 -7.881 2.951 1.00 88.00 91 ARG A N 1
ATOM 664 C CA . ARG A 1 91 ? -3.474 -8.770 3.065 1.00 88.00 91 ARG A CA 1
ATOM 665 C C . ARG A 1 91 ? -3.582 -9.764 1.916 1.00 88.00 91 ARG A C 1
ATOM 667 O O . ARG A 1 91 ? -4.073 -10.866 2.135 1.00 88.00 91 ARG A O 1
ATOM 674 N N . ASP A 1 92 ? -3.130 -9.368 0.728 1.00 82.38 92 ASP A N 1
ATOM 675 C CA . ASP A 1 92 ? -2.943 -10.239 -0.436 1.00 82.38 92 ASP A CA 1
ATOM 676 C C . ASP A 1 92 ? -4.154 -11.128 -0.786 1.00 82.38 92 ASP A C 1
ATOM 678 O O . ASP A 1 92 ? -4.048 -12.311 -1.097 1.00 82.38 92 ASP A O 1
ATOM 682 N N . ASP A 1 93 ? -5.353 -10.552 -0.725 1.00 82.94 93 ASP A N 1
ATOM 683 C CA . ASP A 1 93 ? -6.622 -11.267 -0.907 1.00 82.94 93 ASP A CA 1
ATOM 684 C C . ASP A 1 93 ? -7.063 -11.399 -2.381 1.00 82.94 93 ASP A C 1
ATOM 686 O O . ASP A 1 93 ? -8.240 -11.626 -2.680 1.00 82.94 93 ASP A O 1
ATOM 690 N N . GLY A 1 94 ? -6.125 -11.213 -3.316 1.00 81.56 94 GLY A N 1
ATOM 691 C CA . GLY A 1 94 ? -6.359 -11.232 -4.763 1.00 81.56 94 GLY A CA 1
ATOM 692 C C . GLY A 1 94 ? -7.063 -9.991 -5.329 1.00 81.56 94 GLY A C 1
ATOM 693 O O . GLY A 1 94 ? -7.313 -9.936 -6.532 1.00 81.56 94 GLY A O 1
ATOM 694 N N . ARG A 1 95 ? -7.393 -8.985 -4.505 1.00 81.38 95 ARG A N 1
ATOM 695 C CA . ARG A 1 95 ? -8.066 -7.744 -4.947 1.00 81.38 95 ARG A CA 1
ATOM 696 C C . ARG A 1 95 ? -7.186 -6.504 -4.865 1.00 81.38 95 ARG A C 1
ATOM 698 O O . ARG A 1 95 ? -7.545 -5.468 -5.422 1.00 81.38 95 ARG A O 1
ATOM 705 N N . ALA A 1 96 ? -6.042 -6.606 -4.198 1.00 86.12 96 ALA A N 1
ATOM 706 C CA . ALA A 1 96 ? -5.117 -5.496 -4.035 1.00 86.12 96 ALA A CA 1
ATOM 707 C C . ALA A 1 96 ? -4.506 -5.044 -5.371 1.00 86.12 96 ALA A C 1
ATOM 709 O O . ALA A 1 96 ? -4.430 -3.844 -5.610 1.00 86.12 96 ALA A O 1
ATOM 710 N N . GLU A 1 97 ? -4.139 -5.961 -6.277 1.00 88.31 97 GLU A N 1
ATOM 711 C CA . GLU A 1 97 ? -3.432 -5.612 -7.522 1.00 88.31 97 GLU A CA 1
ATOM 712 C C . GLU A 1 97 ? -4.159 -4.533 -8.360 1.00 88.31 97 GLU A C 1
ATOM 714 O O . GLU A 1 97 ? -3.550 -3.492 -8.621 1.00 88.31 97 GLU A O 1
ATOM 719 N N . PRO A 1 98 ? -5.452 -4.662 -8.736 1.00 89.56 98 PRO A N 1
ATOM 720 C CA . PRO A 1 98 ? -6.155 -3.602 -9.466 1.00 89.56 98 PRO A CA 1
ATOM 721 C C . PRO A 1 98 ? -6.159 -2.244 -8.753 1.00 89.56 98 PRO A C 1
ATOM 723 O O . PRO A 1 98 ? -6.036 -1.203 -9.405 1.00 89.56 98 PRO A O 1
ATOM 726 N N . VAL A 1 99 ? -6.283 -2.250 -7.423 1.00 90.62 99 VAL A N 1
ATOM 727 C CA . VAL A 1 99 ? -6.302 -1.034 -6.601 1.00 90.62 99 VAL A CA 1
ATOM 728 C C . VAL A 1 99 ? -4.920 -0.382 -6.594 1.00 90.62 99 VAL A C 1
ATOM 730 O O . VAL A 1 99 ? -4.802 0.810 -6.878 1.00 90.62 99 VAL A O 1
ATOM 733 N N . LEU A 1 100 ? -3.864 -1.167 -6.381 1.00 89.69 100 LEU A N 1
ATOM 734 C CA . LEU A 1 100 ? -2.474 -0.714 -6.401 1.00 89.69 100 LEU A CA 1
ATOM 735 C C . LEU A 1 100 ? -2.086 -0.119 -7.760 1.00 89.69 100 LEU A C 1
ATOM 737 O O . LEU A 1 100 ? -1.479 0.949 -7.810 1.00 89.69 100 LEU A O 1
ATOM 741 N N . ARG A 1 101 ? -2.519 -0.737 -8.868 1.00 89.62 101 ARG A N 1
ATOM 742 C CA . ARG A 1 101 ? -2.322 -0.204 -10.231 1.00 89.62 101 ARG A CA 1
ATOM 743 C C . 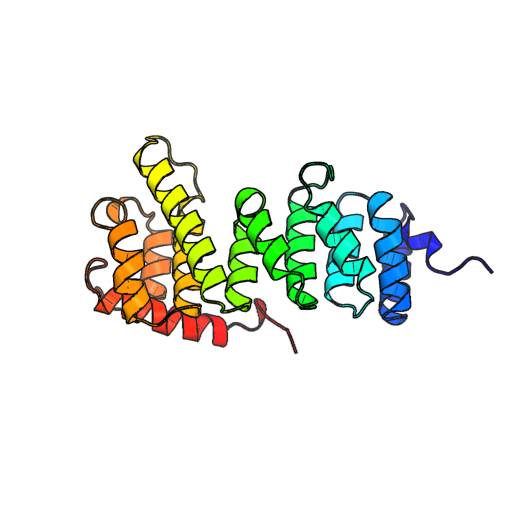ARG A 1 101 ? -2.937 1.184 -10.395 1.00 89.62 101 ARG A C 1
ATOM 745 O O . ARG A 1 101 ? -2.327 2.075 -10.984 1.00 89.62 101 ARG A O 1
ATOM 752 N N . SER A 1 102 ? -4.138 1.392 -9.855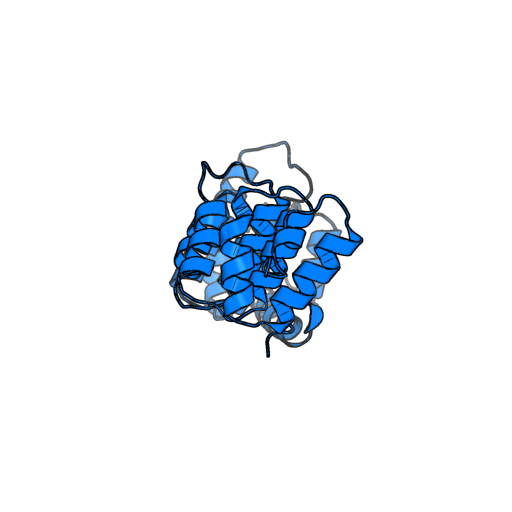 1.00 89.19 102 SER A N 1
ATOM 753 C CA . SER A 1 102 ? -4.788 2.707 -9.889 1.00 89.19 102 SER A CA 1
ATOM 754 C C . SER A 1 102 ? -4.072 3.742 -9.008 1.00 89.19 102 SER A C 1
ATOM 756 O O . SER A 1 102 ? -4.008 4.920 -9.370 1.00 89.19 102 SER A O 1
ATOM 758 N N . ALA A 1 103 ? -3.462 3.289 -7.907 1.00 89.56 103 ALA A N 1
ATOM 759 C CA . ALA A 1 103 ? -2.779 4.127 -6.929 1.00 89.56 103 ALA A CA 1
ATOM 760 C C . ALA A 1 103 ? -1.407 4.645 -7.395 1.00 89.56 103 ALA A C 1
ATOM 762 O O . ALA A 1 103 ? -0.945 5.654 -6.864 1.00 89.56 103 ALA A O 1
ATOM 763 N N . ILE A 1 104 ? -0.792 4.047 -8.429 1.00 86.88 104 ILE A N 1
ATOM 764 C CA . ILE A 1 104 ? 0.492 4.496 -9.009 1.00 86.88 104 ILE A CA 1
ATOM 765 C C . ILE A 1 104 ? 0.502 6.010 -9.289 1.00 86.88 104 ILE A C 1
ATOM 767 O O . ILE A 1 104 ? 1.520 6.680 -9.143 1.00 86.88 104 ILE A O 1
ATOM 771 N N . ARG A 1 105 ? -0.633 6.582 -9.708 1.00 81.38 105 ARG A N 1
ATOM 772 C CA . ARG A 1 105 ? -0.707 8.008 -10.062 1.00 81.38 105 ARG A CA 1
ATOM 773 C C . ARG A 1 105 ? -0.762 8.937 -8.851 1.00 81.38 105 ARG A C 1
ATOM 775 O O . ARG A 1 105 ? -0.316 10.074 -8.967 1.00 81.38 105 ARG A O 1
ATOM 782 N N . SER A 1 106 ? -1.337 8.487 -7.738 1.00 80.12 106 SER A N 1
ATOM 783 C CA . SER A 1 106 ? -1.558 9.304 -6.538 1.00 80.12 106 SER A CA 1
ATOM 784 C C . SER A 1 106 ? -0.501 9.089 -5.456 1.00 80.12 106 SER A C 1
ATOM 786 O O . SER A 1 106 ? -0.164 10.042 -4.765 1.00 80.12 106 SER A O 1
ATOM 788 N N . SER A 1 107 ? 0.024 7.868 -5.347 1.00 83.38 107 SER A N 1
ATOM 789 C CA . SER A 1 107 ? 0.998 7.424 -4.342 1.00 83.38 107 SER A CA 1
ATOM 790 C C . SER A 1 107 ? 1.995 6.451 -4.993 1.00 83.38 107 SER A C 1
ATOM 792 O O . SER A 1 107 ? 1.950 5.244 -4.744 1.00 83.38 107 SER A O 1
ATOM 794 N N . PRO A 1 108 ? 2.862 6.944 -5.897 1.00 80.88 108 PRO A N 1
ATOM 795 C CA . PRO A 1 108 ? 3.703 6.092 -6.735 1.00 80.88 108 PRO A CA 1
ATOM 796 C C . PRO A 1 108 ? 4.674 5.227 -5.936 1.00 80.88 108 PRO A C 1
ATOM 798 O O . PRO A 1 108 ? 4.816 4.051 -6.240 1.00 80.88 108 PRO A O 1
ATOM 801 N N . ASP A 1 109 ? 5.311 5.771 -4.904 1.00 78.50 109 ASP A N 1
ATOM 802 C CA . ASP A 1 109 ? 6.475 5.133 -4.278 1.00 78.50 109 ASP A CA 1
ATOM 803 C C . ASP A 1 109 ? 6.103 3.787 -3.630 1.00 78.50 109 ASP A C 1
ATOM 805 O O . ASP A 1 109 ? 6.692 2.748 -3.939 1.00 78.50 109 ASP A O 1
ATOM 809 N N . TYR A 1 110 ? 5.034 3.771 -2.830 1.00 80.31 110 TYR A N 1
ATOM 810 C CA . TYR A 1 110 ? 4.530 2.539 -2.223 1.00 80.31 110 TYR A CA 1
ATOM 811 C C . TYR A 1 110 ? 3.727 1.673 -3.194 1.00 80.31 110 TYR A C 1
ATOM 813 O O . TYR A 1 110 ? 3.789 0.448 -3.093 1.00 80.31 110 TYR A O 1
ATOM 821 N N . ALA A 1 111 ? 3.004 2.261 -4.154 1.00 86.50 111 ALA A N 1
ATOM 822 C CA . ALA A 1 111 ? 2.259 1.479 -5.140 1.00 86.50 111 ALA A CA 1
ATOM 823 C C . ALA A 1 111 ? 3.202 0.662 -6.034 1.00 86.50 111 ALA A C 1
ATOM 825 O O . ALA A 1 111 ? 2.974 -0.530 -6.229 1.00 86.50 111 ALA A O 1
ATOM 826 N N . LEU A 1 112 ? 4.288 1.270 -6.524 1.00 83.88 112 LEU A N 1
ATOM 827 C CA . LEU A 1 112 ? 5.309 0.590 -7.324 1.00 83.88 112 LEU A CA 1
ATOM 828 C C . LEU A 1 112 ? 5.975 -0.530 -6.515 1.00 83.88 112 LEU A C 1
ATOM 830 O O . LEU A 1 112 ? 6.082 -1.653 -7.010 1.00 83.88 112 LEU A O 1
ATOM 834 N N . LEU A 1 113 ? 6.352 -0.258 -5.258 1.00 77.88 113 LEU A N 1
ATOM 835 C CA . LEU A 1 113 ? 6.928 -1.263 -4.357 1.00 77.88 113 LEU A CA 1
ATOM 836 C C . LEU A 1 113 ? 5.980 -2.453 -4.153 1.00 77.88 113 LEU A C 1
ATOM 838 O O . LEU A 1 113 ? 6.397 -3.608 -4.237 1.00 77.88 113 LEU A O 1
ATOM 842 N N . CYS A 1 114 ? 4.696 -2.182 -3.918 1.00 83.25 114 CYS A N 1
ATOM 843 C CA . CYS A 1 114 ? 3.698 -3.221 -3.706 1.00 83.25 114 CYS A CA 1
ATOM 844 C C . CYS A 1 114 ? 3.413 -4.019 -4.984 1.00 83.25 114 CYS A C 1
ATOM 846 O O . CYS A 1 114 ? 3.292 -5.236 -4.916 1.00 83.25 114 CYS A O 1
ATOM 848 N N . LEU A 1 115 ? 3.360 -3.388 -6.159 1.00 83.69 115 LEU A N 1
ATOM 849 C CA . LEU A 1 115 ? 3.177 -4.092 -7.437 1.00 83.69 115 LEU A CA 1
ATOM 850 C C . LEU A 1 115 ? 4.365 -4.994 -7.781 1.00 83.69 115 LEU A C 1
ATOM 852 O O . LEU A 1 115 ? 4.175 -6.073 -8.341 1.00 83.69 115 LEU A O 1
ATOM 856 N N . ALA A 1 116 ? 5.576 -4.604 -7.379 1.00 75.12 116 ALA A N 1
ATOM 857 C CA . ALA A 1 116 ? 6.765 -5.433 -7.536 1.00 75.12 116 ALA A CA 1
ATOM 858 C C . ALA A 1 116 ? 6.690 -6.760 -6.760 1.00 75.12 116 ALA A C 1
ATOM 860 O O . ALA A 1 116 ? 7.304 -7.747 -7.164 1.00 75.12 116 ALA A O 1
ATOM 861 N N . ARG A 1 117 ? 5.923 -6.809 -5.660 1.00 72.94 117 ARG A N 1
ATOM 862 C CA . ARG A 1 117 ? 5.636 -8.058 -4.934 1.00 72.94 117 ARG A CA 1
ATOM 863 C C . ARG A 1 117 ? 4.810 -9.023 -5.785 1.00 72.94 117 ARG A C 1
ATOM 865 O O . ARG A 1 117 ? 5.072 -10.219 -5.742 1.00 72.94 117 ARG A O 1
ATOM 872 N N . TYR A 1 118 ? 3.834 -8.514 -6.537 1.00 76.31 118 TYR A N 1
ATOM 873 C CA . TYR A 1 118 ? 2.888 -9.341 -7.292 1.00 76.31 118 TYR A CA 1
ATOM 874 C C . TYR A 1 118 ? 3.524 -10.078 -8.470 1.00 76.31 118 TYR A C 1
ATOM 876 O O . TYR A 1 118 ? 3.022 -11.125 -8.866 1.00 76.31 118 TYR A O 1
ATOM 884 N N . GLY A 1 119 ? 4.631 -9.585 -9.032 1.00 70.38 119 GLY A N 1
ATOM 885 C CA . GLY A 1 119 ? 5.406 -10.394 -9.978 1.00 70.38 119 GLY A CA 1
ATOM 886 C C . GLY A 1 119 ? 4.808 -10.548 -11.381 1.00 70.38 119 GLY A C 1
ATOM 887 O O . GLY A 1 119 ? 5.456 -11.146 -12.234 1.00 70.38 119 GLY A O 1
ATOM 888 N N . THR A 1 120 ? 3.589 -10.061 -11.638 1.00 80.12 120 THR A N 1
ATOM 889 C CA . THR A 1 120 ? 2.874 -10.342 -12.893 1.00 80.12 120 THR A CA 1
ATOM 890 C C . THR A 1 120 ? 3.428 -9.524 -14.062 1.00 80.12 120 THR A C 1
ATOM 892 O O . THR A 1 120 ? 3.911 -8.403 -13.883 1.00 80.12 120 THR A O 1
ATOM 895 N N . GLU A 1 121 ? 3.325 -10.059 -15.285 1.00 81.94 121 GLU A N 1
ATOM 896 C CA . GLU A 1 121 ? 3.675 -9.316 -16.510 1.00 81.94 121 GLU A CA 1
ATOM 897 C C . GLU A 1 121 ? 2.899 -8.001 -16.602 1.00 81.94 121 GLU A C 1
ATOM 899 O O . GLU A 1 121 ? 3.451 -6.961 -16.944 1.00 81.94 121 GLU A O 1
ATOM 904 N N . ARG A 1 122 ? 1.636 -8.014 -16.174 1.00 83.44 122 ARG A N 1
ATOM 905 C CA . ARG A 1 122 ? 0.805 -6.815 -16.135 1.00 83.44 122 ARG A CA 1
ATOM 906 C C . ARG A 1 122 ? 1.362 -5.749 -15.190 1.00 83.44 122 ARG A C 1
ATOM 908 O O . ARG A 1 122 ? 1.474 -4.595 -15.587 1.00 83.44 122 ARG A O 1
ATOM 915 N N . CYS A 1 123 ? 1.748 -6.125 -13.967 1.00 81.12 123 CYS A N 1
ATOM 916 C CA . CYS A 1 123 ? 2.394 -5.206 -13.025 1.00 81.12 123 CYS A CA 1
ATOM 917 C C . CYS A 1 123 ? 3.677 -4.608 -13.611 1.00 81.12 123 CYS A C 1
ATOM 919 O O . CYS A 1 123 ? 3.953 -3.425 -13.414 1.00 81.12 123 CYS A O 1
ATOM 921 N N . ARG A 1 124 ? 4.443 -5.416 -14.351 1.00 80.00 124 ARG A N 1
ATOM 922 C CA . ARG A 1 124 ? 5.656 -4.978 -15.043 1.00 80.00 124 ARG A CA 1
ATOM 923 C C . ARG A 1 124 ? 5.348 -3.887 -16.073 1.00 80.00 124 ARG A C 1
ATOM 925 O O . ARG A 1 124 ? 5.996 -2.841 -16.045 1.00 80.00 124 ARG A O 1
ATOM 932 N N . ASP A 1 125 ? 4.327 -4.086 -16.904 1.00 84.19 125 ASP A N 1
ATOM 933 C CA . ASP A 1 125 ? 3.900 -3.108 -17.911 1.00 84.19 125 ASP A CA 1
ATOM 934 C C . ASP A 1 125 ? 3.427 -1.791 -17.281 1.00 84.19 125 ASP A C 1
ATOM 936 O O . ASP A 1 125 ? 3.749 -0.709 -17.777 1.00 84.19 125 ASP A O 1
ATOM 940 N N . ASP A 1 126 ? 2.695 -1.847 -16.165 1.00 84.81 126 ASP A N 1
ATOM 941 C CA . ASP A 1 126 ? 2.226 -0.633 -15.488 1.00 84.81 126 ASP A CA 1
ATOM 942 C C . ASP A 1 126 ? 3.371 0.165 -14.856 1.00 84.81 126 ASP A C 1
ATOM 944 O O . ASP A 1 126 ? 3.400 1.397 -14.962 1.00 84.81 126 ASP A O 1
ATOM 948 N N . VAL A 1 127 ? 4.329 -0.523 -14.222 1.00 81.88 127 VAL A N 1
ATOM 949 C CA . VAL A 1 127 ? 5.538 0.102 -13.668 1.00 81.88 127 VAL A CA 1
ATOM 950 C C . VAL A 1 127 ? 6.345 0.744 -14.800 1.00 81.88 127 VAL A C 1
ATOM 952 O O . VAL A 1 127 ? 6.682 1.927 -14.716 1.00 81.88 127 VAL A O 1
ATOM 955 N N . LEU A 1 128 ? 6.592 0.014 -15.892 1.00 80.88 128 LEU A N 1
ATOM 956 C CA . LEU A 1 128 ? 7.322 0.522 -17.055 1.00 80.88 128 LEU A CA 1
ATOM 957 C C . LEU A 1 128 ? 6.616 1.730 -17.689 1.00 80.88 128 LEU A C 1
ATOM 959 O O . LEU A 1 128 ? 7.253 2.747 -17.983 1.00 80.88 128 LEU A O 1
ATOM 963 N N . GLY A 1 129 ? 5.295 1.656 -17.858 1.00 83.44 129 GLY A N 1
ATOM 964 C CA . GLY A 1 129 ? 4.481 2.740 -18.401 1.00 83.44 129 GLY A CA 1
ATOM 965 C C . GLY A 1 129 ? 4.526 3.999 -17.533 1.00 83.44 129 GLY A C 1
ATOM 966 O O . GLY A 1 129 ? 4.642 5.116 -18.054 1.00 83.44 129 GLY A O 1
ATOM 967 N N . TYR A 1 130 ? 4.501 3.843 -16.207 1.00 83.62 130 TYR A N 1
ATOM 968 C CA . TYR A 1 130 ? 4.655 4.964 -15.283 1.00 83.62 130 TYR A CA 1
ATOM 969 C C . TYR A 1 130 ? 6.037 5.615 -15.390 1.00 83.62 130 TYR A C 1
ATOM 971 O O . TYR A 1 130 ? 6.119 6.836 -15.573 1.00 83.62 130 TYR A O 1
ATOM 979 N N . LEU A 1 131 ? 7.106 4.815 -15.331 1.00 77.56 131 LEU A N 1
ATOM 980 C CA . LEU A 1 131 ? 8.490 5.293 -15.410 1.00 77.56 131 LEU A CA 1
ATOM 981 C C . LEU A 1 131 ? 8.773 5.998 -16.736 1.00 77.56 131 LEU A C 1
ATOM 983 O O . LEU A 1 131 ? 9.294 7.113 -16.740 1.00 77.56 131 LEU A O 1
ATOM 987 N N . SER A 1 132 ? 8.318 5.420 -17.849 1.00 76.88 132 SER A N 1
ATOM 988 C CA . SER A 1 132 ? 8.377 6.044 -19.176 1.00 76.88 132 SER A CA 1
ATOM 989 C C . SER A 1 132 ? 7.719 7.424 -19.178 1.00 76.88 132 SER A C 1
ATOM 991 O O . SER A 1 132 ? 8.252 8.390 -19.726 1.00 76.88 132 SER A O 1
ATOM 993 N N . GLY A 1 133 ? 6.556 7.545 -18.530 1.00 77.00 133 GLY A N 1
ATOM 994 C CA . GLY A 1 133 ? 5.859 8.816 -18.371 1.00 77.00 133 GLY A CA 1
ATOM 995 C C . GLY A 1 133 ? 6.640 9.831 -17.532 1.00 77.00 133 GLY A C 1
ATOM 996 O O . GLY A 1 133 ? 6.662 11.011 -17.883 1.00 77.00 133 GLY A O 1
ATOM 997 N N . VAL A 1 134 ? 7.281 9.397 -16.442 1.00 76.62 134 VAL A N 1
ATOM 998 C CA . VAL A 1 134 ? 8.132 10.258 -15.598 1.00 76.62 134 VAL A CA 1
ATOM 999 C C . VAL A 1 134 ? 9.317 10.789 -16.403 1.00 76.62 134 VAL A C 1
ATOM 1001 O O . VAL A 1 134 ? 9.516 12.004 -16.451 1.00 76.62 134 VAL A O 1
ATOM 1004 N N . VAL A 1 135 ? 10.044 9.918 -17.106 1.00 70.50 135 VAL A N 1
ATOM 1005 C CA . VAL A 1 135 ? 11.208 10.309 -17.916 1.00 70.50 135 VAL A CA 1
ATOM 1006 C C . VAL A 1 135 ? 10.815 11.268 -19.048 1.00 70.50 135 VAL A C 1
ATOM 1008 O O . VAL A 1 135 ? 11.435 12.321 -19.221 1.00 70.50 135 VAL A O 1
ATOM 1011 N N . ARG A 1 136 ? 9.724 10.986 -19.775 1.00 72.75 136 ARG A N 1
ATOM 1012 C CA . ARG A 1 136 ? 9.212 11.872 -20.841 1.00 72.75 136 ARG A CA 1
ATOM 1013 C C . ARG A 1 136 ? 8.792 13.251 -20.330 1.00 72.75 136 ARG A C 1
ATOM 1015 O O . ARG A 1 136 ? 9.055 14.254 -20.982 1.00 72.75 136 ARG A O 1
ATOM 1022 N N . ARG A 1 137 ? 8.149 13.339 -19.161 1.00 71.50 137 ARG A N 1
ATOM 1023 C CA . ARG A 1 137 ? 7.778 14.642 -18.575 1.00 71.50 137 ARG A CA 1
ATOM 1024 C C . ARG A 1 137 ? 9.002 15.440 -18.133 1.00 71.50 137 ARG A C 1
ATOM 1026 O O . ARG A 1 137 ? 9.013 16.662 -18.251 1.00 71.50 137 ARG A O 1
ATOM 1033 N N . LYS A 1 138 ? 10.033 14.758 -17.638 1.00 65.50 138 LYS A N 1
ATOM 1034 C CA . LYS A 1 138 ? 11.264 15.386 -17.153 1.00 65.50 138 LYS A CA 1
ATOM 1035 C C . LYS A 1 138 ? 12.189 15.866 -18.259 1.00 65.50 138 LYS A C 1
ATOM 1037 O O . LYS A 1 138 ? 12.768 16.936 -18.112 1.00 65.50 138 LYS A O 1
ATOM 1042 N N . SER A 1 139 ? 12.303 15.132 -19.363 1.00 58.97 139 SER A N 1
ATOM 1043 C CA . SER A 1 139 ? 13.046 15.602 -20.544 1.00 58.97 139 SER A CA 1
ATOM 1044 C C . SER A 1 139 ? 12.485 16.921 -21.093 1.00 58.97 139 SER A C 1
ATOM 1046 O O . SER A 1 139 ? 13.246 17.743 -21.597 1.00 58.97 139 SER A O 1
ATOM 1048 N N . ALA A 1 140 ? 11.186 17.172 -20.903 1.00 56.47 140 ALA A N 1
ATOM 1049 C CA . ALA A 1 140 ? 10.516 18.409 -21.298 1.00 56.47 140 ALA A CA 1
ATOM 1050 C C . ALA A 1 140 ? 10.633 19.574 -20.285 1.00 56.47 140 ALA A C 1
ATOM 1052 O O . ALA A 1 140 ? 10.284 20.704 -20.620 1.00 56.47 140 ALA A O 1
ATOM 1053 N N . SER A 1 141 ? 11.107 19.342 -19.053 1.00 53.25 141 SER A N 1
ATOM 1054 C CA . SER A 1 141 ? 11.074 20.313 -17.946 1.00 53.25 141 SER A CA 1
ATOM 1055 C C . SER A 1 141 ? 12.481 20.653 -17.437 1.00 53.25 141 SER A C 1
ATOM 1057 O O . SER A 1 141 ? 13.107 19.846 -16.758 1.00 53.25 141 SER A O 1
ATOM 1059 N N . TRP A 1 142 ? 12.954 21.881 -17.693 1.00 48.06 142 TRP A N 1
ATOM 1060 C CA . TRP A 1 142 ? 14.275 22.393 -17.268 1.00 48.06 142 TRP A CA 1
ATOM 1061 C C . TRP A 1 142 ? 14.445 22.613 -15.751 1.00 48.06 142 TRP A C 1
ATOM 1063 O O . TRP A 1 142 ? 15.544 22.913 -15.296 1.00 48.06 142 TRP A O 1
ATOM 1073 N N . ARG A 1 143 ? 13.376 22.501 -14.951 1.00 50.34 143 ARG A N 1
ATOM 1074 C CA . ARG A 1 143 ? 13.441 22.606 -13.484 1.00 50.34 143 ARG A CA 1
ATOM 1075 C C . ARG A 1 143 ? 13.128 21.247 -12.879 1.00 50.34 143 ARG A C 1
ATOM 1077 O O . ARG A 1 143 ? 11.964 20.865 -12.768 1.00 50.34 143 ARG A O 1
ATOM 1084 N N . HIS A 1 144 ? 14.166 20.500 -12.535 1.00 53.25 144 HIS A N 1
ATOM 1085 C CA . HIS A 1 144 ? 14.025 19.254 -11.795 1.00 53.25 144 HIS A CA 1
ATOM 1086 C C . HIS A 1 144 ? 13.700 19.585 -10.328 1.00 53.25 144 HIS A C 1
ATOM 1088 O O . HIS A 1 144 ? 14.319 20.473 -9.748 1.00 53.25 144 HIS A O 1
ATOM 1094 N N . ARG A 1 145 ? 12.685 18.932 -9.747 1.00 54.09 145 ARG A N 1
ATOM 1095 C CA . ARG A 1 145 ? 12.520 18.888 -8.285 1.00 54.09 145 ARG A CA 1
ATOM 1096 C C . ARG A 1 145 ? 13.361 17.727 -7.759 1.00 54.09 145 ARG A C 1
ATOM 1098 O O . ARG A 1 145 ? 13.373 16.667 -8.387 1.00 54.09 145 ARG A O 1
ATOM 1105 N N . ASP A 1 146 ? 14.020 17.929 -6.627 1.00 53.38 146 ASP A N 1
ATOM 1106 C CA . ASP A 1 146 ? 14.765 16.879 -5.927 1.00 53.38 146 ASP A CA 1
ATOM 1107 C C . ASP A 1 146 ? 13.834 15.700 -5.557 1.00 53.38 146 ASP A C 1
ATOM 1109 O O . ASP A 1 146 ? 12.662 15.910 -5.230 1.00 53.38 146 ASP A O 1
ATOM 1113 N N . GLY A 1 147 ? 14.331 14.459 -5.655 1.00 57.97 147 GLY A N 1
ATOM 1114 C CA . GLY A 1 147 ? 13.621 13.214 -5.280 1.00 57.97 147 GLY A CA 1
ATOM 1115 C C . GLY A 1 147 ? 12.863 12.503 -6.409 1.00 57.97 147 GLY A C 1
ATOM 1116 O O . GLY A 1 147 ? 12.326 11.409 -6.264 1.00 57.97 147 GLY A O 1
ATOM 1117 N N . ASP A 1 148 ? 12.808 13.117 -7.579 1.00 62.91 148 ASP A N 1
ATOM 1118 C CA . ASP A 1 148 ? 11.986 12.639 -8.684 1.00 62.91 148 ASP A CA 1
ATOM 1119 C C . ASP A 1 148 ? 12.749 11.561 -9.503 1.00 62.91 148 ASP A C 1
ATOM 1121 O O . ASP A 1 148 ? 12.171 10.840 -10.320 1.00 62.91 148 ASP A O 1
ATOM 1125 N N . TRP A 1 149 ? 14.083 11.517 -9.376 1.00 65.56 149 TRP A N 1
ATOM 1126 C CA . TRP A 1 149 ? 14.997 10.550 -10.009 1.00 65.56 149 TRP A CA 1
ATOM 1127 C C . TRP A 1 149 ? 15.243 9.335 -9.104 1.00 65.56 149 TRP A C 1
ATOM 1129 O O . TRP A 1 149 ? 15.252 8.223 -9.626 1.00 65.56 149 TRP A O 1
ATOM 1139 N N . ASP A 1 150 ? 15.221 9.505 -7.778 1.00 65.12 150 ASP A N 1
ATOM 1140 C CA . ASP A 1 150 ? 15.076 8.405 -6.807 1.00 65.12 150 ASP A CA 1
ATOM 1141 C C . ASP A 1 150 ? 13.934 7.439 -7.179 1.00 65.12 150 ASP A C 1
ATOM 1143 O O . ASP A 1 150 ? 14.083 6.221 -7.097 1.00 65.12 150 ASP A O 1
ATOM 1147 N N . ARG A 1 151 ? 12.804 7.960 -7.682 1.00 66.81 151 ARG A N 1
ATOM 1148 C CA . ARG A 1 151 ? 11.671 7.148 -8.174 1.00 66.81 151 ARG A CA 1
ATOM 1149 C C . ARG A 1 151 ? 12.001 6.314 -9.401 1.00 66.81 151 ARG A C 1
ATOM 1151 O O . ARG A 1 151 ? 11.495 5.205 -9.556 1.00 66.81 151 ARG A O 1
ATOM 1158 N N . VAL A 1 152 ? 12.814 6.872 -10.292 1.00 67.00 152 VAL A N 1
ATOM 1159 C CA . VAL A 1 152 ? 13.272 6.186 -11.499 1.00 67.00 152 VAL A CA 1
ATOM 1160 C C . VAL A 1 152 ? 14.241 5.077 -11.109 1.00 67.00 152 VAL A C 1
ATOM 1162 O O . VAL A 1 152 ? 14.051 3.945 -11.541 1.00 67.00 152 VAL A O 1
ATOM 1165 N N . VAL A 1 153 ? 15.193 5.365 -10.217 1.00 65.88 153 VAL A N 1
ATOM 1166 C CA . VAL A 1 153 ? 16.132 4.379 -9.660 1.00 65.88 153 VAL A CA 1
ATOM 1167 C C . VAL A 1 153 ? 15.388 3.253 -8.938 1.00 65.88 153 VAL A C 1
ATOM 1169 O O . VAL A 1 153 ? 15.616 2.080 -9.230 1.00 65.88 153 VAL A O 1
ATOM 1172 N N . LEU A 1 154 ? 14.436 3.584 -8.062 1.00 67.00 154 LEU A N 1
ATOM 1173 C CA . LEU A 1 154 ? 13.591 2.596 -7.391 1.00 67.00 154 LEU A CA 1
ATOM 1174 C C . LEU A 1 154 ? 12.813 1.754 -8.408 1.00 67.00 154 LEU A C 1
ATOM 1176 O O . LEU A 1 154 ? 12.822 0.530 -8.335 1.00 67.00 154 LEU A O 1
ATOM 1180 N N . GLY A 1 155 ? 12.178 2.392 -9.390 1.00 67.75 155 GLY A N 1
ATOM 1181 C CA . GLY A 1 155 ? 11.429 1.701 -10.431 1.00 67.75 155 GLY A CA 1
ATOM 1182 C C . GLY A 1 155 ? 12.275 0.735 -11.259 1.00 67.75 155 GLY A C 1
ATOM 1183 O O . GLY A 1 155 ? 11.824 -0.374 -11.526 1.00 67.75 155 GLY A O 1
ATOM 1184 N N . ILE A 1 156 ? 13.509 1.111 -11.605 1.00 66.88 156 ILE A N 1
ATOM 1185 C CA . ILE A 1 156 ? 14.482 0.234 -12.272 1.00 66.88 156 ILE A CA 1
ATOM 1186 C C . ILE A 1 156 ? 14.767 -0.995 -11.408 1.00 66.88 156 ILE A C 1
ATOM 1188 O O . ILE A 1 156 ? 14.665 -2.117 -11.895 1.00 66.88 156 ILE A O 1
ATOM 1192 N N . VAL A 1 157 ? 15.080 -0.802 -10.123 1.00 65.75 157 VAL A N 1
ATOM 1193 C CA . VAL A 1 157 ? 15.362 -1.905 -9.188 1.00 65.75 157 VAL A CA 1
ATOM 1194 C C . VAL A 1 157 ? 14.166 -2.851 -9.067 1.00 65.75 157 VAL A C 1
ATOM 1196 O O . VAL A 1 157 ? 14.329 -4.072 -9.056 1.00 65.75 157 VAL A O 1
ATOM 1199 N N . LEU A 1 158 ? 12.954 -2.300 -9.008 1.00 66.00 158 LEU A N 1
ATOM 1200 C CA . LEU A 1 158 ? 11.722 -3.076 -8.899 1.00 66.00 158 LEU A CA 1
ATOM 1201 C C . LEU A 1 158 ? 11.392 -3.827 -10.191 1.00 66.00 158 LEU A C 1
ATOM 1203 O O . LEU A 1 158 ? 11.081 -5.015 -10.133 1.00 66.00 158 LEU A O 1
ATOM 1207 N N . LEU A 1 159 ? 11.518 -3.186 -11.355 1.00 69.56 159 LEU A N 1
ATOM 1208 C CA . LEU A 1 159 ? 11.418 -3.865 -12.649 1.00 69.56 159 LEU A CA 1
ATOM 1209 C C . LEU A 1 159 ? 12.425 -5.003 -12.736 1.00 69.56 159 LEU A C 1
ATOM 1211 O O . LEU A 1 159 ? 12.107 -6.077 -13.246 1.00 69.56 159 LEU A O 1
ATOM 1215 N N . ALA A 1 160 ? 13.615 -4.791 -12.183 1.00 66.12 160 ALA A N 1
ATOM 1216 C CA . ALA A 1 160 ? 14.658 -5.783 -12.227 1.00 66.12 160 ALA A CA 1
ATOM 1217 C C . ALA A 1 160 ? 14.391 -7.025 -11.375 1.00 66.12 160 ALA A C 1
ATOM 1219 O O . ALA A 1 160 ? 14.845 -8.118 -11.701 1.00 66.12 160 ALA A O 1
ATOM 1220 N N . ARG A 1 161 ? 13.576 -6.878 -10.329 1.00 65.06 161 ARG A N 1
ATOM 1221 C CA . ARG A 1 161 ? 13.007 -8.002 -9.581 1.00 65.06 161 ARG A CA 1
ATOM 1222 C C . ARG A 1 161 ? 11.922 -8.738 -10.375 1.00 65.06 161 ARG A C 1
ATOM 1224 O O . ARG A 1 161 ? 11.774 -9.944 -10.209 1.00 65.06 161 ARG A O 1
ATOM 1231 N N . LEU A 1 162 ? 11.148 -8.011 -11.181 1.00 65.69 162 LEU A N 1
ATOM 1232 C CA . LEU A 1 162 ? 9.995 -8.530 -11.919 1.00 65.69 162 LEU A CA 1
ATOM 1233 C C . LEU A 1 162 ? 10.362 -9.244 -13.227 1.00 65.69 162 LEU A C 1
ATOM 1235 O O . LEU A 1 162 ? 9.536 -9.999 -13.738 1.00 65.69 162 LEU A O 1
ATOM 1239 N N . GLY A 1 163 ? 11.523 -8.956 -13.819 1.00 61.81 163 GLY A N 1
ATOM 1240 C CA . GLY A 1 163 ? 11.885 -9.366 -15.179 1.00 61.81 163 GLY A CA 1
ATOM 1241 C C . GLY A 1 163 ? 13.141 -10.227 -15.271 1.00 61.81 163 GLY A C 1
ATOM 1242 O O . GLY A 1 163 ? 13.927 -10.321 -14.331 1.00 61.81 163 GLY A O 1
ATOM 1243 N N . SER A 1 164 ? 13.341 -10.841 -16.440 1.00 61.66 164 SER A N 1
ATOM 1244 C CA . SER A 1 164 ? 14.650 -11.378 -16.790 1.00 61.66 164 SER A CA 1
ATOM 1245 C C . SER A 1 164 ? 15.610 -10.233 -17.087 1.00 61.66 164 SER A C 1
ATOM 1247 O O . SER A 1 164 ? 15.236 -9.134 -17.502 1.00 61.66 164 SER A O 1
ATOM 1249 N N . THR A 1 165 ? 16.878 -10.534 -16.889 1.00 61.31 165 THR A N 1
ATOM 1250 C CA . THR A 1 165 ? 18.008 -9.651 -17.111 1.00 61.31 165 THR A CA 1
ATOM 1251 C C . THR A 1 165 ? 18.010 -9.048 -18.534 1.00 61.31 165 THR A C 1
ATOM 1253 O O . THR A 1 165 ? 18.179 -7.844 -18.703 1.00 61.31 165 THR A O 1
ATOM 1256 N N . GLU A 1 166 ? 17.690 -9.862 -19.545 1.00 62.97 166 GLU A N 1
ATOM 1257 C CA . GLU A 1 166 ? 17.610 -9.466 -20.961 1.00 62.97 166 GLU A CA 1
ATOM 1258 C C . GLU A 1 166 ? 16.449 -8.507 -21.263 1.00 62.97 166 GLU A C 1
ATOM 1260 O O . GLU A 1 166 ? 16.608 -7.559 -22.032 1.00 62.97 166 GLU A O 1
ATOM 1265 N N . TRP A 1 167 ? 15.289 -8.718 -20.635 1.00 67.31 167 TRP A N 1
ATOM 1266 C CA . TRP A 1 167 ? 14.113 -7.866 -20.826 1.00 67.31 167 TRP A CA 1
ATOM 1267 C C . TRP A 1 167 ? 14.355 -6.441 -20.308 1.00 67.31 167 TRP A C 1
ATOM 1269 O O . TRP A 1 167 ? 13.968 -5.467 -20.949 1.00 67.31 167 TRP A O 1
ATOM 1279 N N . LEU A 1 168 ? 15.057 -6.301 -19.181 1.00 63.94 168 LEU A N 1
ATOM 1280 C CA . LEU A 1 168 ? 15.410 -4.991 -18.621 1.00 63.94 168 LEU A CA 1
ATOM 1281 C C . LEU A 1 168 ? 16.331 -4.211 -19.547 1.00 63.94 168 LEU A C 1
ATOM 1283 O O . LEU A 1 168 ? 16.106 -3.026 -19.782 1.00 63.94 168 LEU A O 1
ATOM 1287 N N . ALA A 1 169 ? 17.350 -4.877 -20.088 1.00 63.00 169 ALA A N 1
ATOM 1288 C CA . ALA A 1 169 ? 18.258 -4.257 -21.040 1.00 63.00 169 ALA A CA 1
ATOM 1289 C C . ALA A 1 169 ? 17.517 -3.805 -22.312 1.00 63.00 169 ALA A C 1
ATOM 1291 O O . ALA A 1 169 ? 17.807 -2.733 -22.833 1.00 63.00 169 ALA A O 1
ATOM 1292 N N . ALA A 1 170 ? 16.533 -4.576 -22.785 1.00 66.94 170 ALA A N 1
ATOM 1293 C CA . ALA A 1 170 ? 15.760 -4.237 -23.978 1.00 66.94 170 ALA A CA 1
ATOM 1294 C C . ALA A 1 170 ? 14.755 -3.089 -23.762 1.00 66.94 170 ALA A C 1
ATOM 1296 O O . ALA A 1 170 ? 14.627 -2.229 -24.628 1.00 66.94 170 ALA A O 1
ATOM 1297 N N . GLU A 1 171 ? 14.056 -3.052 -22.623 1.00 68.94 171 GLU A N 1
ATOM 1298 C CA . GLU A 1 171 ? 12.925 -2.132 -22.410 1.00 68.94 171 GLU A CA 1
ATOM 1299 C C . GLU A 1 171 ? 13.276 -0.903 -21.557 1.00 68.94 171 GLU A C 1
ATOM 1301 O O . GLU A 1 171 ? 12.715 0.176 -21.747 1.00 68.94 171 GLU A O 1
ATOM 1306 N N . VAL A 1 172 ? 14.215 -1.030 -20.615 1.00 65.12 172 VAL A N 1
ATOM 1307 C CA . VAL A 1 172 ? 14.559 0.036 -19.658 1.00 65.12 172 VAL A CA 1
ATOM 1308 C C . VAL A 1 172 ? 15.754 0.862 -20.133 1.00 65.12 172 VAL A C 1
ATOM 1310 O O . VAL A 1 172 ? 15.730 2.088 -20.008 1.00 65.12 172 VAL A O 1
ATOM 1313 N N . ALA A 1 173 ? 16.769 0.235 -20.737 1.00 65.19 173 ALA A N 1
ATOM 1314 C CA . ALA A 1 173 ? 17.951 0.954 -21.221 1.00 65.19 173 ALA A CA 1
ATOM 1315 C C . ALA A 1 173 ? 17.615 2.037 -22.272 1.00 65.19 173 ALA A C 1
ATOM 1317 O O . ALA A 1 173 ? 18.113 3.158 -22.137 1.00 65.19 173 ALA A O 1
ATOM 1318 N N . PRO A 1 174 ? 16.719 1.807 -23.257 1.00 67.88 174 PRO A N 1
ATOM 1319 C CA . PRO A 1 174 ? 16.341 2.851 -24.213 1.00 67.88 174 PRO A CA 1
ATOM 1320 C C . PRO A 1 174 ? 15.580 4.017 -23.578 1.00 67.88 174 PRO A C 1
ATOM 1322 O O . PRO A 1 174 ? 15.687 5.148 -24.049 1.00 67.88 174 PRO A O 1
ATOM 1325 N N . LEU A 1 175 ? 14.823 3.771 -22.501 1.00 64.06 175 LEU A N 1
ATOM 1326 C CA . LEU A 1 175 ? 14.117 4.830 -21.774 1.00 64.06 175 LEU A CA 1
ATOM 1327 C C . LEU A 1 175 ? 15.084 5.775 -21.062 1.00 64.06 175 LEU A C 1
ATOM 1329 O O . LEU A 1 175 ? 14.765 6.946 -20.882 1.00 64.06 175 LEU A O 1
ATOM 1333 N N . LEU A 1 176 ? 16.249 5.275 -20.661 1.00 60.78 176 LEU A N 1
ATOM 1334 C CA . LEU A 1 176 ? 17.243 6.013 -19.882 1.00 60.78 176 LEU A CA 1
ATOM 1335 C C . LEU A 1 176 ? 18.430 6.493 -20.730 1.00 60.78 176 LEU A C 1
ATOM 1337 O O . LEU A 1 176 ? 19.288 7.215 -20.224 1.00 60.78 176 LEU A O 1
ATOM 1341 N N . GLY A 1 177 ? 18.449 6.129 -22.015 1.00 56.84 177 GLY A N 1
ATOM 1342 C CA . GLY A 1 177 ? 19.565 6.303 -22.936 1.00 56.84 177 GLY A CA 1
ATOM 1343 C C . GLY A 1 177 ? 20.205 7.697 -22.959 1.00 56.84 177 GLY A C 1
ATOM 1344 O O . GLY A 1 177 ? 19.540 8.726 -23.118 1.00 56.84 177 GLY A O 1
ATOM 1345 N N . GLY A 1 178 ? 21.539 7.681 -22.862 1.00 49.94 178 GLY A N 1
ATOM 1346 C CA . GLY A 1 178 ? 22.509 8.722 -23.215 1.00 49.94 178 GLY A CA 1
ATOM 1347 C C . GLY A 1 178 ? 22.489 10.001 -22.381 1.00 49.94 178 GLY A C 1
ATOM 1348 O O . GLY A 1 178 ? 23.440 10.306 -21.684 1.00 49.94 178 GLY A O 1
ATOM 1349 N N . SER A 1 179 ? 21.412 10.778 -22.461 1.00 51.06 179 SER A N 1
ATOM 1350 C CA . SER A 1 179 ? 21.402 12.187 -22.015 1.00 51.06 179 SER A CA 1
ATOM 1351 C C . SER A 1 179 ? 20.803 12.420 -20.624 1.00 51.06 179 SER A C 1
ATOM 1353 O O . SER A 1 179 ? 20.735 13.556 -20.139 1.00 51.06 179 SER A O 1
ATOM 1355 N N . HIS A 1 180 ? 20.312 11.350 -20.000 1.00 55.31 180 HIS A N 1
ATOM 1356 C CA . HIS A 1 180 ? 19.635 11.384 -18.707 1.00 55.31 180 HIS A CA 1
ATOM 1357 C C . HIS A 1 180 ? 20.489 10.841 -17.563 1.00 55.31 180 HIS A C 1
ATOM 1359 O O . HIS A 1 180 ? 20.315 11.291 -16.435 1.00 55.31 180 HIS A O 1
ATOM 1365 N N . LEU A 1 181 ? 21.434 9.946 -17.859 1.00 54.56 181 LEU A N 1
ATOM 1366 C CA . LEU A 1 181 ? 22.394 9.415 -16.889 1.00 54.56 181 LEU A CA 1
ATOM 1367 C C . LEU A 1 181 ? 23.356 10.504 -16.398 1.00 54.56 181 LEU A C 1
ATOM 1369 O O . LEU A 1 181 ? 23.573 10.619 -15.199 1.00 54.56 181 LEU A O 1
ATOM 1373 N N . ASP A 1 182 ? 23.786 11.401 -17.291 1.00 57.38 182 ASP A N 1
ATOM 1374 C CA . ASP A 1 182 ? 24.581 12.595 -16.951 1.00 57.38 182 ASP A CA 1
ATOM 1375 C C . ASP A 1 182 ? 23.858 13.576 -16.008 1.00 57.38 182 ASP A C 1
ATOM 1377 O O . ASP A 1 182 ? 24.449 14.540 -15.524 1.00 57.38 182 ASP A O 1
ATOM 1381 N N . ARG A 1 183 ? 22.551 13.386 -15.783 1.00 56.75 183 ARG A N 1
ATOM 1382 C CA . ARG A 1 183 ? 21.720 14.238 -14.917 1.00 56.75 183 ARG A CA 1
ATOM 1383 C C . ARG A 1 183 ? 21.420 13.604 -13.566 1.00 56.75 183 ARG A C 1
ATOM 1385 O O . ARG A 1 183 ? 20.677 14.201 -12.785 1.00 56.75 183 ARG A O 1
ATOM 1392 N N . LEU A 1 184 ? 21.930 12.402 -13.324 1.00 58.28 184 LEU A N 1
ATOM 1393 C CA . LEU A 1 184 ? 21.843 11.762 -12.025 1.00 58.28 184 LEU A CA 1
ATOM 1394 C C . LEU A 1 184 ? 22.757 12.493 -11.046 1.00 58.28 184 LEU A C 1
ATOM 1396 O O . LEU A 1 184 ? 23.863 12.912 -11.383 1.00 58.28 184 LEU A O 1
ATOM 1400 N N . THR A 1 18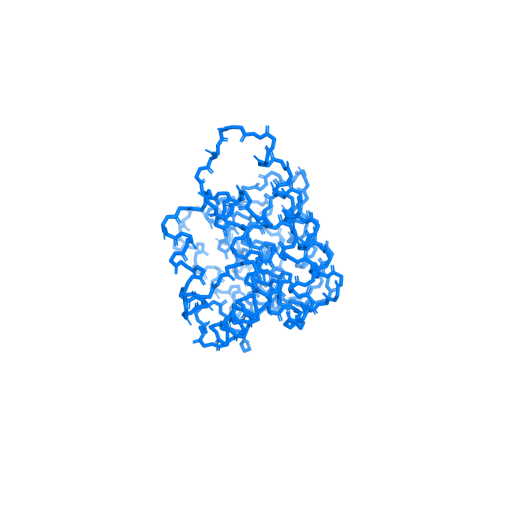5 ? 22.286 12.654 -9.818 1.00 61.91 185 THR A N 1
ATOM 1401 C CA . THR A 1 185 ? 23.125 13.150 -8.729 1.00 61.91 185 THR A CA 1
ATOM 1402 C C . THR A 1 185 ? 24.187 12.112 -8.369 1.00 61.91 185 THR A C 1
ATOM 1404 O O . THR A 1 185 ? 23.992 10.915 -8.569 1.00 61.91 185 THR A O 1
ATOM 1407 N N . GLU A 1 186 ? 25.289 12.542 -7.751 1.00 61.94 186 GLU A N 1
ATOM 1408 C CA . GLU A 1 186 ? 26.331 11.628 -7.253 1.00 61.94 186 GLU A CA 1
ATOM 1409 C C . GLU A 1 186 ? 25.762 10.544 -6.324 1.00 61.94 186 GLU A C 1
ATOM 1411 O O . GLU A 1 186 ? 26.221 9.409 -6.340 1.00 61.94 186 GLU A O 1
ATOM 1416 N N . ARG A 1 187 ? 24.713 10.863 -5.552 1.00 60.22 187 ARG A N 1
ATOM 1417 C CA . ARG A 1 187 ? 24.016 9.900 -4.689 1.00 60.22 187 ARG A CA 1
ATOM 1418 C C . ARG A 1 187 ? 23.253 8.842 -5.489 1.00 60.22 187 ARG A C 1
ATOM 1420 O O . ARG A 1 187 ? 23.243 7.679 -5.098 1.00 60.22 187 ARG A O 1
ATOM 1427 N N . GLU A 1 188 ? 22.598 9.235 -6.575 1.00 58.00 188 GLU A N 1
ATOM 1428 C CA . GLU A 1 188 ? 21.833 8.330 -7.441 1.00 58.00 188 GLU A CA 1
ATOM 1429 C C . GLU A 1 188 ? 22.760 7.465 -8.296 1.00 58.00 188 GLU A C 1
ATOM 1431 O O . GLU A 1 188 ? 22.513 6.268 -8.440 1.00 58.00 188 GLU A O 1
ATOM 1436 N N . VAL A 1 189 ? 23.860 8.043 -8.787 1.00 62.53 189 VAL A N 1
ATOM 1437 C CA . VAL A 1 189 ? 24.950 7.298 -9.428 1.00 62.53 189 VAL A CA 1
ATOM 1438 C C . VAL A 1 189 ? 25.539 6.302 -8.438 1.00 62.53 189 VAL A C 1
ATOM 1440 O O . VAL A 1 189 ? 25.567 5.119 -8.747 1.00 62.53 189 VAL A O 1
ATOM 1443 N N . ALA A 1 190 ? 25.888 6.722 -7.219 1.00 62.59 190 ALA A N 1
ATOM 1444 C CA . ALA A 1 190 ? 26.407 5.823 -6.191 1.00 62.59 190 ALA A CA 1
ATOM 1445 C C . ALA A 1 190 ? 25.414 4.705 -5.837 1.00 62.59 190 ALA A C 1
ATOM 1447 O O . ALA A 1 190 ? 25.825 3.565 -5.663 1.00 62.59 190 ALA A O 1
ATOM 1448 N N . ALA A 1 191 ? 24.107 4.984 -5.774 1.00 59.06 191 ALA A N 1
ATOM 1449 C CA . ALA A 1 191 ? 23.094 3.955 -5.544 1.00 59.06 191 ALA A CA 1
ATOM 1450 C C . ALA A 1 191 ? 23.022 2.941 -6.703 1.00 59.06 191 ALA A C 1
ATOM 1452 O O . ALA A 1 191 ? 22.915 1.738 -6.460 1.00 59.06 191 ALA A O 1
ATOM 1453 N N . LEU A 1 192 ? 23.116 3.402 -7.956 1.00 59.06 192 LEU A N 1
ATOM 1454 C CA . LEU A 1 192 ? 23.166 2.540 -9.143 1.00 59.06 192 LEU A CA 1
ATOM 1455 C C . LEU A 1 192 ? 24.486 1.758 -9.244 1.00 59.06 192 LEU A C 1
ATOM 1457 O O . LEU A 1 192 ? 24.464 0.577 -9.575 1.00 59.06 192 LEU A O 1
ATOM 1461 N N . GLU A 1 193 ? 25.619 2.372 -8.909 1.00 60.41 193 GLU A N 1
ATOM 1462 C CA . GLU A 1 193 ? 26.946 1.748 -8.859 1.00 60.41 193 GLU A CA 1
ATOM 1463 C C . GLU A 1 193 ? 27.067 0.742 -7.712 1.00 60.41 193 GLU A C 1
ATOM 1465 O O . GLU A 1 193 ? 27.698 -0.297 -7.862 1.00 60.41 193 GLU A O 1
ATOM 1470 N N . GLU A 1 194 ? 26.415 0.975 -6.576 1.00 58.97 194 GLU A N 1
ATOM 1471 C CA . GLU A 1 194 ? 26.342 0.009 -5.477 1.00 58.97 194 GLU A CA 1
ATOM 1472 C C . GLU A 1 194 ? 25.497 -1.218 -5.869 1.00 58.97 194 GLU A C 1
ATOM 1474 O O . GLU A 1 194 ? 25.762 -2.351 -5.454 1.00 58.97 194 GLU A O 1
ATOM 1479 N N . LEU A 1 195 ? 24.498 -1.005 -6.730 1.00 53.06 195 LEU A N 1
ATOM 1480 C CA . LEU A 1 195 ? 23.744 -2.061 -7.400 1.00 53.06 195 LEU A CA 1
ATOM 1481 C C . LEU A 1 195 ? 24.514 -2.665 -8.580 1.00 53.06 195 LEU A C 1
ATOM 1483 O O . LEU A 1 195 ? 24.164 -3.762 -9.020 1.00 53.06 195 LEU A O 1
ATOM 1487 N N . ALA A 1 196 ? 25.575 -2.015 -9.067 1.00 52.44 196 ALA A N 1
ATOM 1488 C CA . ALA A 1 196 ? 26.442 -2.536 -10.109 1.00 52.44 196 ALA A CA 1
ATOM 1489 C C . ALA A 1 196 ? 27.941 -2.190 -9.997 1.00 52.44 196 ALA A C 1
ATOM 1491 O O . ALA A 1 196 ? 28.463 -1.466 -10.847 1.00 52.44 196 ALA A O 1
ATOM 1492 N N . PRO A 1 197 ? 28.682 -2.760 -9.022 1.00 46.75 197 PRO A N 1
ATOM 1493 C CA . PRO A 1 197 ? 30.113 -2.510 -8.905 1.00 46.75 197 PRO A CA 1
ATOM 1494 C C . PRO A 1 197 ? 30.842 -3.054 -10.136 1.00 46.75 197 PRO A C 1
ATOM 1496 O O . PRO A 1 197 ? 30.736 -4.247 -10.441 1.00 46.75 197 PRO A O 1
ATOM 1499 N N . GLY A 1 198 ? 31.570 -2.180 -10.841 1.00 50.31 198 GLY A N 1
ATOM 1500 C CA . GLY A 1 198 ? 32.410 -2.598 -11.967 1.00 50.31 198 GLY A CA 1
ATOM 1501 C C . GLY A 1 198 ? 32.824 -1.554 -13.007 1.00 50.31 198 GLY A C 1
ATOM 1502 O O . GLY A 1 198 ? 33.539 -1.940 -13.922 1.00 50.31 198 GLY A O 1
ATOM 1503 N N . GLY A 1 199 ? 32.422 -0.278 -12.921 1.00 47.31 199 GLY A N 1
ATOM 1504 C CA . GLY A 1 199 ? 32.845 0.741 -13.905 1.00 47.31 199 GLY A CA 1
ATOM 1505 C C . GLY A 1 199 ? 32.424 0.435 -15.351 1.00 47.31 199 GLY A C 1
ATOM 1506 O O . GLY A 1 199 ? 33.065 0.892 -16.292 1.00 47.31 199 GLY A O 1
ATOM 1507 N N . VAL A 1 200 ? 31.383 -0.385 -15.516 1.00 49.88 200 VAL A N 1
ATOM 1508 C CA . VAL A 1 200 ? 30.836 -0.773 -16.819 1.00 49.88 200 VAL A CA 1
ATOM 1509 C C . VAL A 1 200 ? 29.931 0.356 -17.305 1.00 49.88 200 VAL A C 1
ATOM 1511 O O . VAL A 1 200 ? 29.187 0.928 -16.509 1.00 49.88 200 VAL A O 1
ATOM 1514 N N . ASP A 1 201 ? 30.024 0.693 -18.588 1.00 55.84 201 ASP A N 1
ATOM 1515 C CA . ASP A 1 201 ? 29.227 1.752 -19.207 1.00 55.84 201 ASP A CA 1
ATOM 1516 C C . ASP A 1 201 ? 27.723 1.479 -18.981 1.00 55.84 201 ASP A C 1
ATOM 1518 O O . ASP A 1 201 ? 27.242 0.395 -19.324 1.00 55.84 201 ASP A O 1
ATOM 1522 N N . PRO A 1 202 ? 26.952 2.426 -18.417 1.00 49.38 202 PRO A N 1
ATOM 1523 C CA . PRO A 1 202 ? 25.513 2.275 -18.214 1.00 49.38 202 PRO A CA 1
ATOM 1524 C C . PRO A 1 202 ? 24.700 2.143 -19.514 1.00 49.38 202 PRO A C 1
ATOM 1526 O O . PRO A 1 202 ? 23.503 1.862 -19.466 1.00 49.38 202 PRO A O 1
ATOM 1529 N N . CYS A 1 203 ? 25.318 2.303 -20.684 1.00 52.84 203 CYS A N 1
ATOM 1530 C CA . CYS A 1 203 ? 24.732 1.966 -21.980 1.00 52.84 203 CYS A CA 1
ATOM 1531 C C . CYS A 1 203 ? 24.946 0.493 -22.383 1.00 52.84 203 CYS A C 1
ATOM 1533 O O . CYS A 1 203 ? 24.289 0.018 -23.311 1.00 52.84 203 CYS A O 1
ATOM 1535 N N . GLU A 1 204 ? 25.825 -0.251 -21.705 1.00 56.53 204 GLU A N 1
ATOM 1536 C CA . GLU A 1 204 ? 26.071 -1.660 -22.003 1.00 56.53 204 GLU A CA 1
ATOM 1537 C C . GLU A 1 204 ? 25.023 -2.576 -21.346 1.00 56.53 204 GLU A C 1
ATOM 1539 O O . GLU A 1 204 ? 24.763 -2.478 -20.141 1.00 56.53 204 GLU A O 1
ATOM 1544 N N . PRO A 1 205 ? 24.464 -3.559 -22.082 1.00 55.16 205 PRO A N 1
ATOM 1545 C CA . PRO A 1 205 ? 23.546 -4.553 -21.520 1.00 55.16 205 PRO A CA 1
ATOM 1546 C C . PRO A 1 205 ? 24.106 -5.276 -20.286 1.00 55.16 205 PRO A C 1
ATOM 1548 O O . PRO A 1 205 ? 23.367 -5.577 -19.353 1.00 55.16 205 PRO A O 1
ATOM 1551 N N . ALA A 1 206 ? 25.421 -5.511 -20.234 1.00 59.00 206 ALA A N 1
ATOM 1552 C CA . ALA A 1 206 ? 26.086 -6.152 -19.100 1.00 59.00 206 ALA A CA 1
ATOM 1553 C C . ALA A 1 206 ? 25.949 -5.359 -17.783 1.00 59.00 206 ALA A C 1
ATOM 1555 O O . ALA A 1 206 ? 25.842 -5.966 -16.714 1.00 59.00 206 ALA A O 1
ATOM 1556 N N . TRP A 1 207 ? 25.895 -4.025 -17.849 1.00 59.56 207 TRP A N 1
ATOM 1557 C CA . TRP A 1 207 ? 25.696 -3.167 -16.680 1.00 59.56 207 TRP A CA 1
ATOM 1558 C C . TRP A 1 207 ? 24.279 -3.312 -16.112 1.00 59.56 207 TRP A C 1
ATOM 1560 O O . TRP A 1 207 ? 24.112 -3.629 -14.930 1.00 59.56 207 TRP A O 1
ATOM 1570 N N . TRP A 1 208 ? 23.259 -3.210 -16.973 1.00 57.34 208 TRP A N 1
ATOM 1571 C CA . TRP A 1 208 ? 21.853 -3.442 -16.608 1.00 57.34 208 TRP A CA 1
ATOM 1572 C C . TRP A 1 208 ? 21.633 -4.844 -16.055 1.00 57.34 208 TRP A C 1
ATOM 1574 O O . TRP A 1 208 ? 20.906 -5.035 -15.075 1.00 57.34 208 TRP A O 1
ATOM 1584 N N . ASN A 1 209 ? 22.336 -5.817 -16.630 1.00 60.62 209 ASN A N 1
ATOM 1585 C CA . ASN A 1 209 ? 22.285 -7.187 -16.170 1.00 60.62 209 ASN A CA 1
ATOM 1586 C C . ASN A 1 209 ? 22.816 -7.351 -14.738 1.00 60.62 209 ASN A C 1
ATOM 1588 O O . ASN A 1 209 ? 22.245 -8.088 -13.928 1.00 60.62 209 ASN A O 1
ATOM 1592 N N . GLY A 1 210 ? 23.874 -6.612 -14.406 1.00 60.91 210 GLY A N 1
ATOM 1593 C CA . GLY A 1 210 ? 24.442 -6.550 -13.066 1.00 60.91 210 GLY A CA 1
ATOM 1594 C C . GLY A 1 210 ? 23.522 -5.878 -12.042 1.00 60.91 210 GLY A C 1
ATOM 1595 O O . GLY A 1 210 ? 23.384 -6.400 -10.933 1.00 60.91 210 GLY A O 1
ATOM 1596 N N . ILE A 1 211 ? 22.879 -4.760 -12.405 1.00 57.69 211 ILE A N 1
ATOM 1597 C CA . ILE A 1 211 ? 21.870 -4.094 -11.556 1.00 57.69 211 ILE A CA 1
ATOM 1598 C C . ILE A 1 211 ? 20.735 -5.055 -11.243 1.00 57.69 211 ILE A C 1
ATOM 1600 O O . ILE A 1 211 ? 20.303 -5.152 -10.095 1.00 57.69 211 ILE A O 1
ATOM 1604 N N . ALA A 1 212 ? 20.276 -5.800 -12.245 1.00 59.09 212 ALA A N 1
ATOM 1605 C CA . ALA A 1 212 ? 19.162 -6.708 -12.073 1.00 59.09 212 ALA A CA 1
ATOM 1606 C C . ALA A 1 212 ? 19.462 -7.869 -11.135 1.00 59.09 212 ALA A C 1
ATOM 1608 O O . ALA A 1 212 ? 18.704 -8.123 -10.196 1.00 59.09 212 ALA A O 1
ATOM 1609 N N . ALA A 1 213 ? 20.607 -8.519 -11.332 1.00 60.72 213 ALA A N 1
ATOM 1610 C CA . ALA A 1 213 ? 21.048 -9.610 -10.475 1.00 60.72 213 ALA A CA 1
ATOM 1611 C C . ALA A 1 213 ? 21.213 -9.165 -9.009 1.00 60.72 213 ALA A C 1
ATOM 1613 O O . ALA A 1 213 ? 20.815 -9.880 -8.088 1.00 60.72 213 ALA A O 1
ATOM 1614 N N . ARG A 1 214 ? 21.754 -7.964 -8.769 1.00 61.16 214 ARG A N 1
ATOM 1615 C CA . ARG A 1 214 ? 21.998 -7.450 -7.411 1.00 61.16 214 ARG A CA 1
ATOM 1616 C C . ARG A 1 214 ? 20.782 -6.802 -6.768 1.00 61.16 214 ARG A C 1
ATOM 1618 O O . ARG A 1 214 ? 20.605 -6.959 -5.565 1.00 61.16 214 ARG A O 1
ATOM 1625 N N . GLY A 1 215 ? 19.918 -6.137 -7.531 1.00 56.00 215 GLY A N 1
ATOM 1626 C CA . GLY A 1 215 ? 18.600 -5.705 -7.062 1.00 56.00 215 GLY A CA 1
ATOM 1627 C C . GLY A 1 215 ? 17.776 -6.903 -6.586 1.00 56.00 215 GLY A C 1
ATOM 1628 O O . GLY A 1 215 ? 17.206 -6.871 -5.494 1.00 56.00 215 GLY A O 1
ATOM 1629 N N . HIS A 1 216 ? 17.821 -8.008 -7.338 1.00 53.69 216 HIS A N 1
ATOM 1630 C CA . HIS A 1 216 ? 17.236 -9.283 -6.930 1.00 53.69 216 HIS A CA 1
ATOM 1631 C C . HIS A 1 216 ? 17.856 -9.813 -5.619 1.00 53.69 216 HIS A C 1
ATOM 1633 O O . HIS A 1 216 ? 17.120 -10.101 -4.677 1.00 53.69 216 HIS A O 1
ATOM 1639 N N . GLN A 1 217 ? 19.191 -9.856 -5.499 1.00 54.34 217 GLN A N 1
ATOM 1640 C CA . GLN A 1 217 ? 19.888 -10.316 -4.281 1.00 54.34 217 GLN A CA 1
ATOM 1641 C C . GLN A 1 217 ? 19.672 -9.415 -3.051 1.00 54.34 217 GLN A C 1
ATOM 1643 O O . GLN A 1 217 ? 19.430 -9.913 -1.954 1.00 54.34 217 GLN A O 1
ATOM 1648 N N . ARG A 1 218 ? 19.734 -8.087 -3.190 1.00 51.44 218 ARG A N 1
ATOM 1649 C CA . ARG A 1 218 ? 19.556 -7.138 -2.075 1.00 51.44 218 ARG A CA 1
ATOM 1650 C C . ARG A 1 218 ? 18.153 -7.184 -1.506 1.00 51.44 218 ARG A C 1
ATOM 1652 O O . ARG A 1 218 ? 17.990 -7.148 -0.291 1.00 51.44 218 ARG A O 1
ATOM 1659 N N . LEU A 1 219 ? 17.146 -7.304 -2.364 1.00 49.59 219 LEU A N 1
ATOM 1660 C CA . LEU A 1 219 ? 15.769 -7.442 -1.906 1.00 49.59 219 LEU A CA 1
ATOM 1661 C C . LEU A 1 219 ? 15.478 -8.828 -1.305 1.00 49.59 219 LEU A C 1
ATOM 1663 O O . LEU A 1 219 ? 14.506 -8.958 -0.568 1.00 49.59 219 LEU A O 1
ATOM 1667 N N . GLN A 1 220 ? 16.297 -9.849 -1.584 1.00 51.28 220 GLN A N 1
ATOM 1668 C CA . GLN A 1 220 ? 16.287 -11.121 -0.846 1.00 51.28 220 GLN A CA 1
ATOM 1669 C C . GLN A 1 220 ? 17.003 -11.014 0.512 1.00 51.28 220 GLN A C 1
ATOM 1671 O O . GLN A 1 220 ? 16.602 -11.670 1.467 1.00 51.28 220 GLN A O 1
ATOM 1676 N N . ALA A 1 221 ? 18.043 -10.181 0.609 1.00 45.12 221 ALA A N 1
ATOM 1677 C CA . ALA A 1 221 ? 18.892 -10.048 1.794 1.00 45.12 221 ALA A CA 1
ATOM 1678 C C . ALA A 1 221 ? 18.384 -9.046 2.850 1.00 45.12 221 ALA A C 1
ATOM 1680 O O . ALA A 1 221 ? 18.947 -8.990 3.942 1.00 45.12 221 ALA A O 1
ATOM 1681 N N . ASN A 1 222 ? 17.355 -8.244 2.551 1.00 40.47 222 ASN A N 1
ATOM 1682 C CA . ASN A 1 222 ? 16.875 -7.172 3.429 1.00 40.47 222 ASN A CA 1
ATOM 1683 C C . ASN A 1 222 ? 15.459 -7.464 3.981 1.00 40.47 222 ASN A C 1
ATOM 1685 O O . ASN A 1 222 ? 14.468 -6.953 3.452 1.00 40.47 222 ASN A O 1
ATOM 1689 N N . PRO A 1 223 ? 15.331 -8.261 5.062 1.00 41.41 223 PRO A N 1
ATOM 1690 C CA . PRO A 1 223 ? 14.037 -8.621 5.652 1.00 41.41 223 PRO A CA 1
ATOM 1691 C C . PRO A 1 223 ? 13.335 -7.439 6.338 1.00 41.41 223 PRO A C 1
ATOM 1693 O O . PRO A 1 223 ? 12.148 -7.519 6.628 1.00 41.41 223 PRO A O 1
ATOM 1696 N N . ILE A 1 224 ? 14.025 -6.314 6.566 1.00 38.66 224 ILE A N 1
ATOM 1697 C CA . ILE A 1 224 ? 13.430 -5.102 7.158 1.00 38.66 224 ILE A CA 1
ATOM 1698 C C . ILE A 1 224 ? 12.421 -4.447 6.198 1.00 38.66 224 ILE A C 1
ATOM 1700 O O . ILE A 1 224 ? 11.445 -3.856 6.652 1.00 38.66 224 ILE A O 1
ATOM 1704 N N . PHE A 1 225 ? 12.582 -4.620 4.880 1.00 39.91 225 PHE A N 1
ATOM 1705 C CA . PHE A 1 225 ? 11.559 -4.219 3.907 1.00 39.91 225 PHE A CA 1
ATOM 1706 C C . PHE A 1 225 ? 10.422 -5.245 3.776 1.00 39.91 225 PHE A C 1
ATOM 1708 O O . PHE A 1 225 ? 9.373 -4.905 3.236 1.00 39.91 225 PHE A O 1
ATOM 1715 N N . PHE A 1 226 ? 10.597 -6.474 4.280 1.00 48.56 226 PHE A N 1
ATOM 1716 C CA . PHE A 1 226 ? 9.601 -7.543 4.208 1.00 48.56 226 PHE A CA 1
ATOM 1717 C C . PHE A 1 226 ? 9.737 -8.567 5.360 1.00 48.56 226 PHE A C 1
ATOM 1719 O O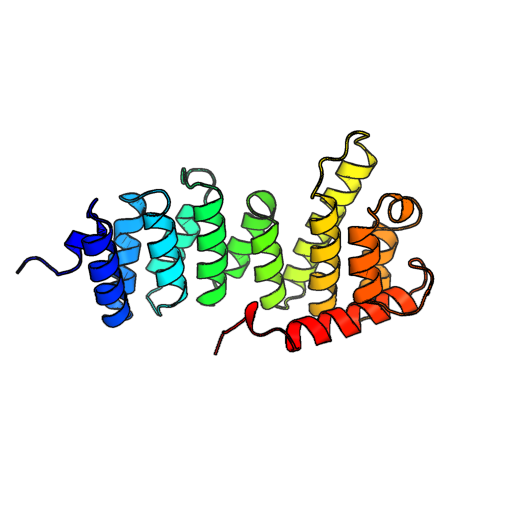 . PHE A 1 226 ? 10.331 -9.627 5.157 1.00 48.56 226 PHE A O 1
ATOM 1726 N N . PRO A 1 227 ? 9.123 -8.349 6.542 1.00 35.38 227 PRO A N 1
ATOM 1727 C CA . PRO A 1 227 ? 8.790 -9.428 7.458 1.00 35.38 227 PRO A CA 1
ATOM 1728 C C . PRO A 1 227 ? 7.371 -9.898 7.108 1.00 35.38 227 PRO A C 1
ATOM 1730 O O . PRO A 1 227 ? 6.391 -9.508 7.742 1.00 35.38 227 PRO A O 1
ATOM 1733 N N . PHE A 1 228 ? 7.236 -10.674 6.034 1.00 41.25 228 PHE A N 1
ATOM 1734 C CA . PHE A 1 228 ? 5.970 -11.317 5.667 1.00 41.25 228 PHE A CA 1
ATOM 1735 C C . PHE A 1 228 ? 6.199 -12.829 5.660 1.00 41.25 228 PHE A C 1
ATOM 1737 O O . PHE A 1 228 ? 6.476 -13.418 4.617 1.00 41.25 228 PHE A O 1
ATOM 1744 N N . CYS A 1 229 ? 6.149 -13.411 6.859 1.00 35.16 229 CYS A N 1
ATOM 1745 C CA . CYS A 1 229 ? 5.811 -14.818 7.054 1.00 35.16 229 CYS A CA 1
ATOM 1746 C C . CYS A 1 229 ? 4.290 -14.937 7.203 1.00 35.16 229 CYS A C 1
ATOM 1748 O O . CYS A 1 229 ? 3.703 -14.039 7.853 1.00 35.16 229 CYS A O 1
#

Radius of gyration: 20.28 Å; chains: 1; bounding box: 55×37×52 Å

pLDDT: mean 75.78, std 17.39, range [35.16, 98.0]

Organism: NCBI:txid1133546

=== Feature glossary ===
A reading guide for the features in this record.

Start from the sequence.

  · Sequence gives the chain of amino acids in standard one-letter code (A=alanine, C=cysteine, …, Y=tyrosine), read N→C. It is the only feature that is directly encoded by the gene; all structural features are derived from the folded form of this sequence.

Fold it, and you get atomic coordinates and the backbone conformation that goes with them.

  · Structure coordinates are given as an mmCIF _atom_site loop: one row per atom with element, residue name, chain id, sequence number, and x/y/z position in Å. Only the four main-chain atoms per residue are included here; side chains are omitted to keep the record compact.

  · Backbone dihedral angles. Every residue except chain termini has a φ (preceding-C → N → Cα → C) and a ψ (N → Cα → C → next-N). They are reported in degrees following the IUPAC sign convention. Secondary structure is essentially a statement about which (φ, ψ) basin each residue occupies.

  · Eight-state secondary structure (DSSP): H is the canonical α-helix, G the tighter 3₁₀-helix, I the wider π-helix; E/B are β-structure, T and S are turns and bends, and '-' is everything else. DSSP derives these from the pattern of main-chain N–H···O=C hydrogen bonds, not from the sequence.

  · SS3 is a coarse helix/strand/coil call (letters a/b/c) made by the P-SEA algorithm from inter-Cα distances and dihedrals. It is less detailed than DSSP but needs only Cα positions.

Summarize the fold with a handful of shape descriptors and a per-residue structural alphabet.

  · Radius of gyration (Rg) is the root-mean-square distance of Cα atoms from their centroid — a single number for overall size and compactness. A globular domain of N residues has Rg ≈ 2.2·N^0.38 Å; an extended or disordered chain has a much larger Rg. The Cα contact count is the number of residue pairs whose Cα atoms are within 8 Å and are more than four positions apart in sequence — a standard proxy for tertiary packing density. The bounding box is the smallest axis-aligned box enclosing all Cα atoms.

  · 3Di is Foldseek's structural alphabet. Each residue is assigned one of twenty discrete states based on how its Cα sits relative to its spatial (not sequential) neighbors. Aligning 3Di strings finds structural homologs roughly as well as full 3D superposition, but orders of magnitude faster.

  · Solvent-accessible surface area (SASA) is the area in Å² traced out by the centre of a 1.4 Å probe sphere (a water molecule) rolled over the protein's van der Waals surface (Shrake–Rupley / Lee–Richards construction). Buried residues have near-zero SASA; fully exposed residues can exceed 200 Å². The total SASA scales roughly with the number of surface residues.

Ask how reliable the model is.

  · For AlphaFold models, the B-factor field carries pLDDT — the model's own estimate of local accuracy on a 0–100 scale. Regions with pLDDT<50 should be treated as essentially unmodeled; they often correspond to intrinsically disordered segments.

  · For experimental (PDB) structures, the B-factor (temperature factor) quantifies the positional spread of each atom in the crystal — a combination of thermal vibration and static disorder — in units of Å². High B-factors mark flexible loops or poorly resolved regions; low B-factors mark the rigid, well-ordered core.

  · Predicted Aligned Error (PAE) is an AlphaFold confidence matrix: entry (i, j) is the expected error in the position of residue j, in ångströms, when the prediction is superimposed on the true structure at residue i. Low PAE within a block of residues means that block is internally rigid and well-predicted; high PAE between two blocks means their relative placement is uncertain even if each block individually is confident.

Place it in context: what it resembles, what it is annotated as, and how it looks.

  · Structural nearest neighbors (via Foldseek easy-search vs the PDB). Reported per hit: target PDB id, E-value, and alignment TM-score. A TM-score above ~0.5 is the conventional threshold for 'same fold'.

  · Functional annotations link the protein to curated databases. InterPro entries identify conserved domains and families by matching the sequence against member-database signatures (Pfam, PROSITE, CDD, …). Gene Ontology (GO) terms describe molecular function, biological process, and cellular component in a controlled vocabulary. CATH places the structure in a hierarchical fold classification (Class/Architecture/Topology/Homologous-superfamily). The organism is the source species.

  · The contact map is a binary N×N matrix image: pixel (i, j) is dark where Cα_i and Cα_j are within 8 Å and |i−j|>4. Because the |i−j|>4 filter removes local helical contacts, off-diagonal stripes parallel to the main diagonal indicate parallel β-sheets; stripes perpendicular to it indicate antiparallel β-sheets. The Ramachandran plot scatters every residue's (φ, ψ) pair against the sterically allowed regions. The PAE heatmap renders the predicted-aligned-error matrix.

  · Six rendered views show the 3D structure from the faces of a cube — i.e. along ±x, ±y, ±z. Rendering representation is drawn randomly per protein from cartoon (secondary-structure ribbons), sticks (backbone bonds), or molecular surface; coloring is either N→C rainbow (blue at the N-terminus through red at the C-terminus) or one color per chain.